Protein AF-A0A9W9YYW1-F1 (afdb_monomer)

Solvent-accessible surface area (backbone atoms only — not comparable to full-atom values): 10427 Å² total; per-residue (Å²): 56,56,70,69,60,51,50,51,50,61,74,44,34,71,59,45,34,73,71,46,60,47,84,77,38,50,82,59,36,60,91,62,39,55,72,66,54,50,48,61,32,64,70,37,93,42,64,48,54,17,24,47,49,46,65,64,46,48,68,75,64,33,63,64,36,57,60,47,49,39,53,30,25,53,74,76,40,43,76,59,24,52,56,54,50,54,50,54,48,53,52,47,54,50,50,52,50,50,52,58,54,54,71,72,68,68,80,73,74,48,75,65,55,50,50,51,53,50,49,56,51,49,52,49,48,42,61,70,54,48,49,56,54,50,45,70,65,43,52,61,55,53,49,50,53,38,42,73,72,27,74,46,68,71,47,96,46,87,91,47,78,84,35,70,70,76,71,51,54,73,68,59,50,51,53,54,52,53,56,53,60,76,74,109

Foldseek 3Di:
DDVLLVVLCVVCVVVQLVPPQLLQLLVQQCVQAPPVLSVVLVPDPDRSRSSVSVSVCQVVRDDCSSVSSLVSCCVPPVVVSVSSVVSSVVVVVVVVVVVVVVVVPPPVPDPVNVVVVVVVVVVVCCVPPVVVVVCVVCVVVLLVVLLVPWPLSVPPDPVSPPTPSPVDDSVNSVVVVVVVVVVD

Secondary structure (DSSP, 8-state):
--HHHHHHHHHHHHHHHHH--HHHHGGG-TTTS-HHHHHHHHT-SSHHHHHHHHHHHHHHH-TTHHHHHHHHHHHH-HHHHHHHHHHHHHHHHHHHHHHHHHHHS-----HHHHHHHHHHHHHHHIIIIIHHHHHHHHHHHHHHHHHHH-TTTTS--GGG---HHHHS-HHHHHHHHHHHHHT-

Organism: NCBI:txid174260

InterPro domains:
  IPR001315 CARD domain [PF00619] (7-85)
  IPR001315 CARD domain [PS50209] (1-88)
  IPR011029 Death-like domain superfamily [G3DSA:1.10.533.10] (1-100)
  IPR011029 Death-like domain superfamily [SSF47986] (1-90)
  IPR037939 Death domain-containing protein CRADD [PTHR15034] (1-88)

pLDDT: mean 81.44, std 11.6, r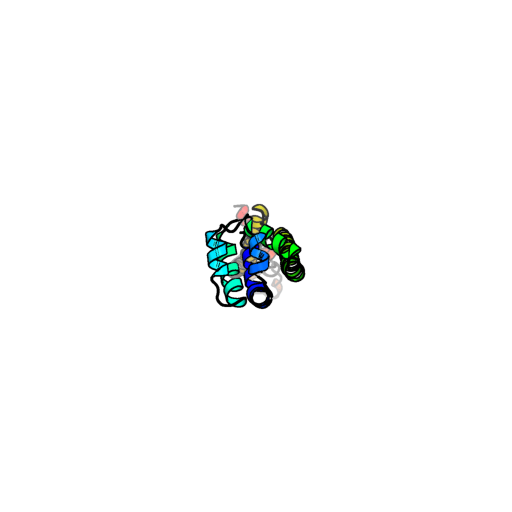ange [49.62, 95.38]

Nearest PDB structures (foldseek):
  5wve-assembly1_O  TM=9.359E-01  e=5.871E-03  Homo sapiens
  6mks-assembly1_A  TM=8.734E-01  e=1.891E-02  Homo sapiens
  6k9f-assembly1_B  TM=8.407E-01  e=1.793E-02  Homo sapiens
  6ki0-assembly2_B  TM=8.346E-01  e=7.145E-02  Escherichia coli K-12
  6gwm-assembly1_A  TM=7.870E-01  e=1.352E-01  Rattus norvegicus

Sequence (184 aa):
MNDKHRAILRRHGPKLRRDLEPKKLLPYLSQVLDSVDEEYVKAGVTRIYMADRLLEMLPRKGPATFDEFVKALQRIQPFLADLLLQESAVISEAVDRLMALSFTSQSILTVDEVKQVQRKRVDSIIGHIFQPTYAALCDPLIHEENVHRCNGCAIDHPSQRQHSCIMMDTEDSWNYYHDEAERK

Mean predicted aligned error: 16.73 Å

Radius of gyration: 42.28 Å; Cα contacts (8 Å, |Δi|>4): 110; chains: 1; bounding box: 90×25×95 Å

Structure (mmCIF, N/CA/C/O backbone):
data_AF-A0A9W9YYW1-F1
#
_entry.id   AF-A0A9W9YYW1-F1
#
loop_
_atom_site.group_PDB
_atom_site.id
_atom_site.type_symbol
_atom_site.label_atom_id
_atom_site.label_alt_id
_atom_site.label_comp_id
_atom_site.label_asym_id
_atom_site.label_entity_id
_atom_site.label_seq_id
_atom_site.pdbx_PDB_ins_code
_atom_site.Cartn_x
_atom_site.Cartn_y
_atom_site.Cartn_z
_atom_site.occupancy
_atom_site.B_iso_or_equiv
_atom_site.auth_seq_id
_atom_site.auth_comp_id
_atom_site.auth_asym_id
_atom_site.auth_atom_id
_atom_site.pdbx_PDB_model_num
ATOM 1 N N . MET A 1 1 ? -13.177 1.612 4.208 1.00 87.06 1 MET A N 1
ATOM 2 C CA . MET A 1 1 ? -11.824 1.620 4.782 1.00 87.06 1 MET A CA 1
ATOM 3 C C . MET A 1 1 ? -10.886 1.410 3.608 1.00 87.06 1 MET A C 1
ATOM 5 O O . MET A 1 1 ? -11.303 0.692 2.708 1.00 87.06 1 MET A O 1
ATOM 9 N N . ASN A 1 2 ? -9.707 2.030 3.539 1.00 87.81 2 ASN A N 1
ATOM 10 C CA . ASN A 1 2 ? -8.786 1.781 2.417 1.00 87.81 2 ASN A CA 1
ATOM 11 C C . ASN A 1 2 ? -7.989 0.474 2.632 1.00 87.81 2 ASN A C 1
ATOM 13 O O . ASN A 1 2 ? -7.975 -0.086 3.733 1.00 87.81 2 ASN A O 1
ATOM 17 N N . ASP A 1 3 ? -7.335 -0.030 1.586 1.00 88.19 3 ASP A N 1
ATOM 18 C CA . ASP A 1 3 ? -6.638 -1.323 1.652 1.00 88.19 3 ASP A CA 1
ATOM 19 C C . ASP A 1 3 ? -5.396 -1.284 2.544 1.00 88.19 3 ASP A C 1
ATOM 21 O O . ASP A 1 3 ? -5.107 -2.264 3.232 1.00 88.19 3 ASP A O 1
ATOM 25 N N . LYS A 1 4 ? -4.742 -0.119 2.644 1.00 87.00 4 LYS A N 1
ATOM 26 C CA . LYS A 1 4 ? -3.678 0.141 3.622 1.00 87.00 4 LYS A CA 1
ATOM 27 C C . LYS A 1 4 ? -4.169 -0.126 5.048 1.00 87.00 4 LYS A C 1
ATOM 29 O O . LYS A 1 4 ? -3.560 -0.903 5.777 1.00 87.00 4 LYS A O 1
ATOM 34 N N . HIS A 1 5 ? -5.304 0.448 5.436 1.00 90.44 5 HIS A N 1
ATOM 35 C CA . HIS A 1 5 ? -5.881 0.272 6.766 1.00 90.44 5 HIS A CA 1
ATOM 36 C C . HIS A 1 5 ? -6.289 -1.192 7.020 1.00 90.44 5 HIS A C 1
ATOM 38 O O . HIS A 1 5 ? -6.071 -1.715 8.115 1.00 90.44 5 HIS A O 1
ATOM 44 N N . ARG A 1 6 ? -6.822 -1.895 6.008 1.00 91.19 6 ARG A N 1
ATOM 45 C CA . ARG A 1 6 ? -7.133 -3.335 6.115 1.00 91.19 6 ARG A CA 1
ATOM 46 C C . ARG A 1 6 ? -5.878 -4.182 6.330 1.00 91.19 6 ARG A C 1
ATOM 48 O O . ARG A 1 6 ? -5.907 -5.113 7.136 1.00 91.19 6 ARG A O 1
ATOM 55 N N . ALA A 1 7 ? -4.791 -3.872 5.624 1.00 90.56 7 ALA A N 1
ATOM 56 C CA . ALA A 1 7 ? -3.515 -4.567 5.764 1.00 90.56 7 ALA A CA 1
ATOM 57 C C . ALA A 1 7 ? -2.930 -4.389 7.173 1.00 90.56 7 ALA A C 1
ATOM 59 O O . ALA A 1 7 ? -2.509 -5.373 7.782 1.00 90.56 7 ALA A O 1
ATOM 60 N N . ILE A 1 8 ? -2.997 -3.172 7.723 1.00 91.19 8 ILE A N 1
ATOM 61 C CA 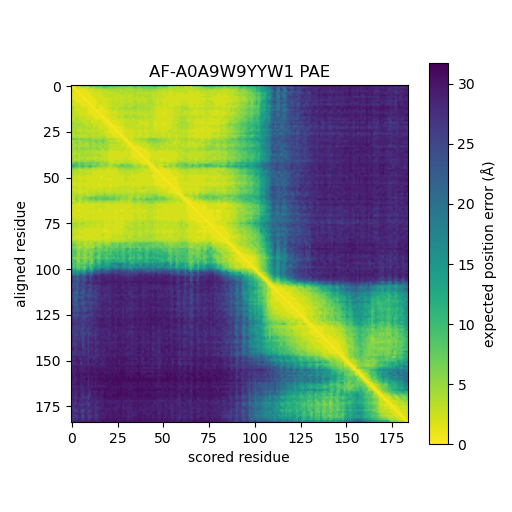. ILE A 1 8 ? -2.553 -2.864 9.091 1.00 91.19 8 ILE A CA 1
ATOM 62 C C . ILE A 1 8 ? -3.349 -3.687 10.115 1.00 91.19 8 ILE A C 1
ATOM 64 O O . ILE A 1 8 ? -2.754 -4.372 10.950 1.00 91.19 8 ILE A O 1
ATOM 68 N N . LEU A 1 9 ? -4.688 -3.701 10.027 1.00 91.50 9 LEU A N 1
ATOM 69 C CA . LEU A 1 9 ? -5.512 -4.503 10.943 1.00 91.50 9 LEU A CA 1
ATOM 70 C C . LEU A 1 9 ? -5.234 -6.005 10.827 1.00 91.50 9 LEU A C 1
ATOM 72 O O . LEU A 1 9 ? -5.205 -6.692 11.844 1.00 91.50 9 LEU A O 1
ATOM 76 N N . ARG A 1 10 ? -5.009 -6.530 9.614 1.00 91.88 10 ARG A N 1
ATOM 77 C CA . ARG A 1 10 ? -4.641 -7.943 9.424 1.00 91.88 10 ARG A CA 1
ATOM 78 C C . ARG A 1 10 ? -3.286 -8.263 10.049 1.00 91.88 10 ARG A C 1
ATOM 80 O O . ARG A 1 10 ? -3.181 -9.256 10.764 1.00 91.88 10 ARG A O 1
ATOM 87 N N . ARG A 1 11 ? -2.275 -7.417 9.826 1.00 91.25 11 ARG A N 1
ATOM 88 C CA . ARG A 1 11 ? -0.916 -7.589 10.365 1.00 91.25 11 ARG A CA 1
ATOM 89 C C . ARG A 1 11 ? -0.907 -7.577 11.895 1.00 91.25 11 ARG A C 1
ATOM 91 O O . ARG A 1 11 ? -0.284 -8.442 12.505 1.00 91.25 11 ARG A O 1
ATOM 98 N N . HIS A 1 12 ? -1.633 -6.650 12.518 1.00 91.94 12 HIS A N 1
ATOM 99 C CA . HIS A 1 12 ? -1.703 -6.542 13.981 1.00 91.94 12 HIS A CA 1
ATOM 100 C C . HIS A 1 12 ? -2.854 -7.331 14.615 1.00 91.94 12 HIS A C 1
ATOM 102 O O . HIS A 1 12 ? -2.997 -7.318 15.839 1.00 91.94 12 HIS A O 1
ATOM 108 N N . GLY A 1 13 ? -3.633 -8.066 13.817 1.00 90.06 13 GLY A N 1
ATOM 109 C CA . GLY A 1 13 ? -4.791 -8.845 14.250 1.00 90.06 13 GLY A CA 1
ATOM 110 C C . GLY A 1 13 ? -4.529 -9.709 15.486 1.00 90.06 13 GLY A C 1
ATOM 111 O O . GLY A 1 13 ? -5.275 -9.581 16.452 1.00 90.06 13 GLY A O 1
ATOM 112 N N . PRO A 1 14 ? -3.452 -10.518 15.544 1.00 92.06 14 PRO A N 1
ATOM 113 C CA . PRO A 1 14 ? -3.155 -11.338 16.721 1.00 92.06 14 PRO A CA 1
ATOM 114 C C . PRO A 1 14 ? -2.969 -10.529 18.015 1.00 92.06 14 PRO A C 1
ATOM 116 O O . PRO A 1 14 ? -3.488 -10.909 19.065 1.00 92.06 14 PRO A O 1
ATOM 119 N N . LYS A 1 15 ? -2.269 -9.389 17.945 1.00 92.44 15 LYS A N 1
ATOM 120 C CA . LYS A 1 15 ? -2.013 -8.525 19.109 1.00 92.44 15 LYS A CA 1
ATOM 121 C C . LYS A 1 15 ? -3.275 -7.774 19.531 1.00 92.44 15 LYS A C 1
ATOM 123 O O . LYS A 1 15 ? -3.599 -7.746 20.714 1.00 92.44 15 LYS A O 1
ATOM 128 N N . LEU A 1 16 ? -4.037 -7.261 18.564 1.00 93.06 16 LEU A N 1
ATOM 129 C CA . LEU A 1 16 ? -5.337 -6.638 18.814 1.00 93.06 16 LEU A CA 1
ATOM 130 C C . LEU A 1 16 ? -6.301 -7.633 19.471 1.00 93.06 16 LEU A C 1
ATOM 132 O O . LEU A 1 16 ? -6.878 -7.339 20.509 1.00 93.06 16 LEU A O 1
ATOM 136 N N . ARG A 1 17 ? -6.418 -8.857 18.951 1.00 92.06 17 ARG A N 1
ATOM 137 C CA . ARG A 1 17 ? -7.271 -9.900 19.543 1.00 92.06 17 ARG A CA 1
ATOM 138 C C . ARG A 1 17 ? -6.924 -10.190 20.996 1.00 92.06 17 ARG A C 1
ATOM 140 O O . ARG A 1 17 ? -7.829 -10.420 21.797 1.00 92.06 17 ARG A O 1
ATOM 147 N N . ARG A 1 18 ? -5.638 -10.180 21.350 1.00 91.44 18 ARG A N 1
ATOM 148 C CA . ARG A 1 18 ? -5.167 -10.472 22.709 1.00 91.44 18 ARG A CA 1
ATOM 149 C C . ARG A 1 18 ? -5.411 -9.325 23.691 1.00 91.44 18 ARG A C 1
ATOM 151 O O . ARG A 1 18 ? -5.803 -9.601 24.822 1.00 91.44 18 ARG A O 1
ATOM 158 N N . ASP A 1 19 ? -5.238 -8.084 23.248 1.00 92.62 19 ASP A N 1
ATOM 159 C CA . ASP A 1 19 ? -5.107 -6.940 24.159 1.00 92.62 19 ASP A CA 1
ATOM 160 C C . ASP A 1 19 ? -6.293 -5.946 24.075 1.00 92.62 19 ASP A C 1
ATOM 162 O O . ASP A 1 19 ? -6.429 -5.073 24.929 1.00 92.62 19 ASP A O 1
ATOM 166 N N . LEU A 1 20 ? -7.172 -6.060 23.071 1.00 94.00 20 LEU A N 1
ATOM 167 C CA . LEU A 1 20 ? -8.321 -5.162 22.870 1.00 94.00 20 LEU A CA 1
ATOM 168 C C . LEU A 1 20 ? -9.412 -5.373 23.928 1.00 94.00 20 LEU A C 1
ATOM 170 O O . LEU A 1 20 ? -9.748 -6.509 24.255 1.00 94.00 20 LEU A O 1
ATOM 174 N N . GLU A 1 21 ? -10.036 -4.288 24.384 1.00 93.44 21 GLU A N 1
ATOM 175 C CA . GLU A 1 21 ? -11.167 -4.292 25.322 1.00 93.44 21 GLU A CA 1
ATOM 176 C C . GLU A 1 21 ? -12.453 -3.773 24.644 1.00 93.44 21 GLU A C 1
ATOM 178 O O . GLU A 1 21 ? -12.807 -2.599 24.797 1.00 93.44 21 GLU A O 1
ATOM 183 N N . PRO A 1 22 ? -13.197 -4.622 23.900 1.00 92.06 22 PRO A N 1
ATOM 184 C CA . PRO A 1 22 ? -14.296 -4.177 23.040 1.00 92.06 22 PRO A CA 1
ATOM 185 C C . PRO A 1 22 ? -15.388 -3.438 23.809 1.00 92.06 22 PRO A C 1
ATOM 187 O O . PRO A 1 22 ? -15.805 -2.365 23.396 1.00 92.06 22 PRO A O 1
ATOM 190 N N . LYS A 1 23 ? -15.793 -3.945 24.982 1.00 91.00 23 LYS A N 1
ATOM 191 C CA . LYS A 1 23 ? -16.857 -3.334 25.799 1.00 91.00 23 LYS A CA 1
ATOM 192 C C . LYS A 1 23 ? -16.557 -1.888 26.200 1.00 91.00 23 LYS A C 1
ATOM 194 O O . LYS A 1 23 ? -17.486 -1.099 26.318 1.00 91.00 23 LYS A O 1
ATOM 199 N N . LYS A 1 24 ? -15.281 -1.546 26.405 1.00 91.56 24 LYS A N 1
ATOM 200 C CA . LYS A 1 24 ? -14.858 -0.181 26.748 1.00 91.56 24 LYS A CA 1
ATOM 201 C C . LYS A 1 24 ? -14.779 0.722 25.516 1.00 91.56 24 LYS A C 1
ATOM 203 O O . LYS A 1 24 ? -14.936 1.929 25.650 1.00 91.56 24 LYS A O 1
ATOM 208 N N . LEU A 1 25 ? -14.540 0.146 24.336 1.00 92.56 25 LEU A N 1
ATOM 209 C CA . LEU A 1 25 ? -14.450 0.880 23.073 1.00 92.56 25 LEU A CA 1
ATOM 210 C C . LEU A 1 25 ? -15.807 1.172 22.432 1.00 92.56 25 LEU A C 1
ATOM 212 O O . LEU A 1 25 ? -15.960 2.235 21.840 1.00 92.56 25 LEU A O 1
ATOM 216 N N . LEU A 1 26 ? -16.769 0.250 22.534 1.00 90.44 26 LEU A N 1
ATOM 217 C CA . LEU A 1 26 ? -18.062 0.332 21.840 1.00 90.44 26 LEU A CA 1
ATOM 218 C C . LEU A 1 26 ? -18.783 1.690 21.988 1.00 90.44 26 LEU A C 1
ATOM 220 O O . LEU A 1 26 ? -19.190 2.222 20.957 1.00 90.44 26 LEU A O 1
ATOM 224 N N . PRO A 1 27 ? -18.852 2.328 23.179 1.00 90.44 27 PRO A N 1
ATOM 225 C CA . PRO A 1 27 ? -19.509 3.633 23.327 1.00 90.44 27 PRO A CA 1
ATOM 226 C C . PRO A 1 27 ? -18.893 4.752 22.473 1.00 90.44 27 PRO A C 1
ATOM 228 O O . PRO A 1 27 ? -19.558 5.733 22.151 1.00 90.44 27 PRO A O 1
ATOM 231 N N . TYR A 1 28 ? -17.618 4.613 22.102 1.00 91.44 28 TYR A N 1
ATOM 232 C CA . TYR A 1 28 ? -16.875 5.580 21.293 1.00 91.44 28 TYR A CA 1
ATOM 233 C C . TYR A 1 28 ? -16.917 5.266 19.793 1.00 91.44 28 TYR A C 1
ATOM 235 O O . TYR A 1 28 ? -16.365 6.026 19.006 1.00 91.44 28 TYR A O 1
ATOM 243 N N . LEU A 1 29 ? -17.558 4.164 19.392 1.00 89.94 29 LEU A N 1
ATOM 244 C CA . LEU A 1 29 ? -17.679 3.730 17.999 1.00 89.94 29 LEU A CA 1
ATOM 245 C C . LEU A 1 29 ? -19.074 3.973 17.410 1.00 89.94 29 LEU A C 1
ATOM 247 O O . LEU A 1 29 ? -19.333 3.542 16.292 1.00 89.94 29 LEU A O 1
ATOM 251 N N . SER A 1 30 ? -19.951 4.697 18.109 1.00 86.38 30 SER A N 1
ATOM 252 C CA . SER A 1 30 ? -21.340 4.970 17.699 1.00 86.38 30 SER A CA 1
ATOM 253 C C . SER A 1 30 ? -21.489 5.718 16.368 1.00 86.38 30 SER A C 1
ATOM 255 O O . SER A 1 30 ? -22.545 5.674 15.748 1.00 86.38 30 SER A O 1
ATOM 257 N N . GLN A 1 31 ? -20.434 6.389 15.894 1.00 84.81 31 GLN A N 1
ATOM 258 C CA . GLN A 1 31 ? -20.421 7.014 14.564 1.00 84.81 31 GLN A CA 1
ATOM 259 C C . GLN A 1 31 ? -20.253 6.001 13.420 1.00 84.81 31 GLN A C 1
ATOM 261 O O . GLN A 1 31 ? -20.444 6.348 12.257 1.00 84.81 31 GLN A O 1
ATOM 266 N N . VAL A 1 32 ? -19.842 4.769 13.730 1.00 88.06 32 VAL A N 1
ATOM 267 C CA . VAL A 1 32 ? -19.450 3.756 12.739 1.00 88.06 32 VAL A CA 1
ATOM 268 C C . VAL A 1 32 ? -20.175 2.430 12.934 1.00 88.06 32 VAL A C 1
ATOM 270 O O . VAL A 1 32 ? -20.398 1.709 11.962 1.00 88.06 32 VAL A O 1
ATOM 273 N N . LEU A 1 33 ? -20.503 2.097 14.178 1.00 88.81 33 LEU A N 1
ATOM 274 C CA . LEU A 1 33 ? -21.279 0.930 14.559 1.00 88.81 33 LEU A CA 1
ATOM 275 C C . LEU A 1 33 ? -22.662 1.395 14.996 1.00 88.81 33 LEU A C 1
ATOM 277 O O . LEU A 1 33 ? -22.780 2.309 15.812 1.00 88.81 33 LEU A O 1
ATOM 281 N N . ASP A 1 34 ? -23.691 0.764 14.443 1.00 90.00 34 ASP A N 1
ATOM 282 C CA . ASP A 1 34 ? -25.060 0.974 14.893 1.00 90.00 34 ASP A CA 1
ATOM 283 C C . ASP A 1 34 ? -25.350 0.175 16.181 1.00 90.00 34 ASP A C 1
ATOM 285 O O . ASP A 1 34 ? -24.509 -0.555 16.713 1.00 90.00 34 ASP A O 1
ATOM 289 N N . SER A 1 35 ? -26.556 0.335 16.725 1.00 88.06 35 SER A N 1
ATOM 290 C CA . SER A 1 35 ? -26.965 -0.380 17.943 1.00 88.06 35 SER A CA 1
ATOM 291 C C . SER A 1 35 ? -26.979 -1.904 17.765 1.00 88.06 35 SER A C 1
ATOM 293 O O . SER A 1 35 ? -26.652 -2.629 18.705 1.00 88.06 35 SER A O 1
ATOM 295 N N . VAL A 1 36 ? -27.286 -2.394 16.559 1.00 90.62 36 VAL A N 1
ATOM 296 C CA . VAL A 1 36 ? -27.330 -3.828 16.238 1.00 90.62 36 VAL A CA 1
ATOM 297 C C . VAL A 1 36 ? -25.918 -4.410 16.220 1.00 90.62 36 VAL A C 1
ATOM 299 O O . VAL A 1 36 ? -25.674 -5.481 16.775 1.00 90.62 36 VAL A O 1
ATOM 302 N N . ASP A 1 37 ? -24.967 -3.689 15.634 1.00 91.00 37 ASP A N 1
ATOM 303 C CA . ASP A 1 37 ? -23.548 -4.023 15.650 1.00 91.00 37 ASP A CA 1
ATOM 304 C C . ASP A 1 37 ? -23.004 -4.102 17.074 1.00 91.00 37 ASP A C 1
ATOM 306 O O . ASP A 1 37 ? -22.271 -5.031 17.426 1.00 91.00 37 ASP A O 1
ATOM 310 N N . GLU A 1 38 ? -23.355 -3.115 17.898 1.00 90.81 38 GLU A N 1
ATOM 311 C CA . GLU A 1 38 ? -22.919 -3.045 19.283 1.00 90.81 38 GLU A CA 1
ATOM 312 C C . GLU A 1 38 ? -23.448 -4.239 20.091 1.00 90.81 38 GLU A C 1
ATOM 314 O O . GLU A 1 38 ? -22.679 -4.890 20.807 1.00 90.81 38 GLU A O 1
ATOM 319 N N . GLU A 1 39 ? -24.732 -4.572 19.947 1.00 91.06 39 GLU A N 1
ATOM 320 C CA . GLU A 1 39 ? -25.335 -5.757 20.561 1.00 91.06 39 GLU A CA 1
ATOM 321 C C . GLU A 1 39 ? -24.706 -7.055 20.049 1.00 91.06 39 GLU A C 1
ATOM 323 O O . GLU A 1 39 ? -24.380 -7.942 20.844 1.00 91.06 39 GLU A O 1
ATOM 328 N N . TYR A 1 40 ? -24.446 -7.154 18.744 1.00 90.50 40 TYR A N 1
ATOM 329 C CA . TYR A 1 40 ? -23.802 -8.320 18.147 1.00 90.50 40 TYR A CA 1
ATOM 330 C C . TYR A 1 40 ? -22.387 -8.541 18.695 1.00 90.50 40 TYR A C 1
ATOM 332 O O . TYR A 1 40 ? -21.996 -9.682 18.972 1.00 90.50 40 TYR A O 1
ATOM 340 N N . VAL A 1 41 ? -21.614 -7.473 18.905 1.00 90.06 41 VAL A N 1
ATOM 341 C CA . VAL A 1 41 ? -20.306 -7.574 19.563 1.00 90.06 41 VAL A CA 1
ATOM 342 C C . VAL A 1 41 ? -20.482 -7.957 21.034 1.00 90.06 41 VAL A C 1
ATOM 344 O O . VAL A 1 41 ? -19.799 -8.868 21.497 1.00 90.06 41 VAL A O 1
ATOM 347 N N . LYS A 1 42 ? -21.416 -7.338 21.771 1.00 89.56 42 LYS A N 1
ATOM 348 C CA . LYS A 1 42 ? -21.668 -7.631 23.199 1.00 89.56 42 LYS A CA 1
ATOM 349 C C . LYS A 1 42 ? -22.154 -9.055 23.465 1.00 89.56 42 LYS A C 1
ATOM 351 O O . LYS A 1 42 ? -21.868 -9.581 24.538 1.00 89.56 42 LYS A O 1
ATOM 356 N N . ALA A 1 43 ? -22.834 -9.680 22.506 1.00 90.88 43 ALA A N 1
ATOM 357 C CA . ALA A 1 43 ? -23.289 -11.067 22.586 1.00 90.88 43 ALA A CA 1
ATOM 358 C C . ALA A 1 43 ? -22.137 -12.095 22.594 1.00 90.88 43 ALA A C 1
ATOM 360 O O . ALA A 1 43 ? -22.372 -13.295 22.738 1.00 90.88 43 ALA A O 1
ATOM 361 N N . GLY A 1 44 ? -20.884 -11.660 22.421 1.00 85.25 44 GLY A N 1
ATOM 362 C CA . GLY A 1 44 ? -19.728 -12.540 22.500 1.00 85.25 44 GLY A CA 1
ATOM 363 C C . GLY A 1 44 ? -19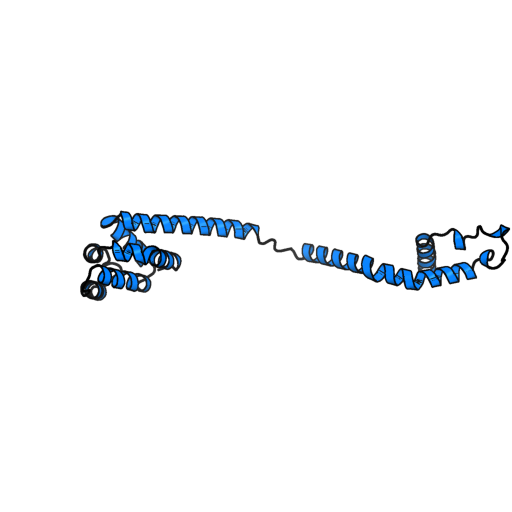.457 -13.067 23.914 1.00 85.25 44 GLY A C 1
ATOM 364 O O . GLY A 1 44 ? -19.401 -12.312 24.881 1.00 85.25 44 GLY A O 1
ATOM 365 N N . VAL A 1 45 ? -19.209 -14.377 24.013 1.00 84.50 45 VAL A N 1
ATOM 366 C CA . VAL A 1 45 ? -19.000 -15.086 25.292 1.00 84.50 45 VAL A CA 1
ATOM 367 C C . VAL A 1 45 ? -17.705 -14.656 25.991 1.00 84.50 45 VAL A C 1
ATOM 369 O O . VAL A 1 45 ? -17.648 -14.568 27.215 1.00 84.50 45 VAL A O 1
ATOM 372 N N . THR A 1 46 ? -16.651 -14.368 25.222 1.00 91.25 46 THR A N 1
ATOM 373 C CA . THR A 1 46 ? -15.326 -14.012 25.748 1.00 91.25 46 THR A CA 1
ATOM 37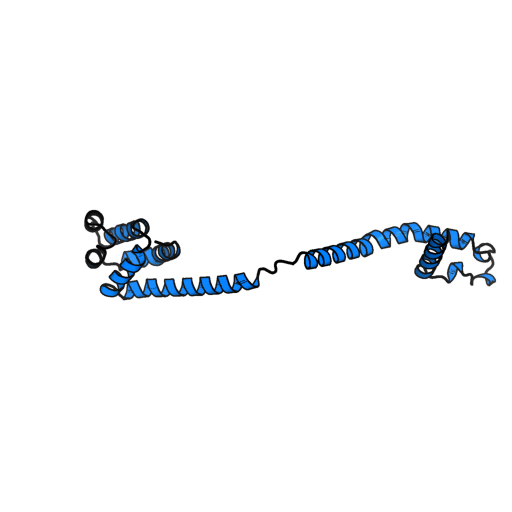4 C C . THR A 1 46 ? -14.825 -12.703 25.153 1.00 91.25 46 THR A C 1
ATOM 376 O O . THR A 1 46 ? -15.185 -12.339 24.035 1.00 91.25 46 THR A O 1
ATOM 379 N N . ARG A 1 47 ? -13.937 -12.002 25.872 1.00 93.50 47 ARG A N 1
ATOM 380 C CA . ARG A 1 47 ? -13.283 -10.774 25.380 1.00 93.50 47 ARG A CA 1
ATOM 381 C C . ARG A 1 47 ? -12.589 -10.985 24.031 1.00 93.50 47 ARG A C 1
ATOM 383 O O . ARG A 1 47 ? -12.715 -10.135 23.157 1.00 93.50 47 ARG A O 1
ATOM 390 N N . ILE A 1 48 ? -11.922 -12.127 23.847 1.00 92.31 48 ILE A N 1
ATOM 391 C CA . ILE A 1 48 ? -11.263 -12.489 22.582 1.00 92.31 48 ILE A CA 1
ATOM 392 C C . ILE A 1 48 ? -12.293 -12.581 21.457 1.00 92.31 48 ILE A C 1
ATOM 394 O O . ILE A 1 48 ? -12.124 -11.944 20.426 1.00 92.31 48 ILE A O 1
ATOM 398 N N . TYR A 1 49 ? -13.386 -13.313 21.673 1.00 92.31 49 TYR A N 1
ATOM 399 C CA . TYR A 1 49 ? -14.412 -13.498 20.651 1.00 92.31 49 TYR A CA 1
ATOM 400 C C . TYR A 1 49 ? -15.142 -12.187 20.311 1.00 92.31 49 TYR A C 1
ATOM 402 O O . TYR A 1 49 ? -15.445 -11.918 19.151 1.00 92.31 49 TYR A O 1
ATOM 410 N N . MET A 1 50 ? -15.363 -11.324 21.309 1.00 92.25 50 MET A N 1
ATOM 411 C CA . MET A 1 50 ? -15.857 -9.962 21.083 1.00 92.25 50 MET A CA 1
ATOM 412 C C . MET A 1 50 ? -14.873 -9.140 20.237 1.00 92.25 50 MET A C 1
ATOM 414 O O . MET A 1 50 ? -15.290 -8.425 19.328 1.00 92.25 50 MET A O 1
ATOM 418 N N . ALA A 1 51 ? -13.569 -9.252 20.510 1.00 93.56 51 ALA A N 1
ATOM 419 C CA . ALA A 1 51 ? -12.538 -8.566 19.739 1.00 93.56 51 ALA A CA 1
ATOM 420 C C . ALA A 1 51 ? -12.481 -9.088 18.298 1.00 93.56 51 ALA A C 1
ATOM 422 O O . ALA A 1 51 ? -12.382 -8.287 17.375 1.00 93.56 51 ALA A O 1
ATOM 423 N N . ASP A 1 52 ? -12.613 -10.398 18.095 1.00 92.00 52 ASP A N 1
ATOM 424 C CA . ASP A 1 52 ? -12.688 -11.009 16.767 1.00 92.00 52 ASP A CA 1
ATOM 425 C C . ASP A 1 52 ? -13.862 -10.474 15.953 1.00 92.00 52 ASP A C 1
ATOM 427 O O . ASP A 1 52 ? -13.656 -9.998 14.837 1.00 92.00 52 ASP A O 1
ATOM 431 N N . ARG A 1 53 ? -15.072 -10.479 16.528 1.00 92.50 53 ARG A N 1
ATOM 432 C CA . ARG A 1 53 ? -16.268 -9.938 15.867 1.00 92.50 53 ARG A CA 1
ATOM 433 C C . ARG A 1 53 ? -16.083 -8.478 15.478 1.00 92.50 53 ARG A C 1
ATOM 435 O O . ARG A 1 53 ? -16.339 -8.109 14.334 1.00 92.50 53 ARG A O 1
ATOM 442 N N . LEU A 1 54 ? -15.590 -7.663 16.410 1.00 92.75 54 LEU A N 1
ATOM 443 C CA . LEU A 1 54 ? -15.338 -6.250 16.160 1.00 92.75 54 LEU A CA 1
ATOM 444 C C . LEU A 1 54 ? -14.333 -6.063 15.010 1.00 92.75 54 LEU A C 1
ATOM 446 O O . LEU A 1 54 ? -14.617 -5.345 14.053 1.00 92.75 54 LEU A O 1
ATOM 450 N N . LEU A 1 55 ? -13.190 -6.752 15.055 1.00 92.50 55 LEU A N 1
ATOM 451 C CA . LEU A 1 55 ? -12.147 -6.659 14.027 1.00 92.50 55 LEU A CA 1
ATOM 452 C C . LEU A 1 55 ? -12.600 -7.188 12.657 1.00 92.50 55 LEU A C 1
ATOM 454 O O . LEU A 1 55 ? -12.120 -6.699 11.634 1.00 92.50 55 LEU A O 1
ATOM 458 N N . GLU A 1 56 ? -13.517 -8.156 12.612 1.00 91.44 56 GLU A N 1
ATOM 459 C CA . GLU A 1 56 ? -14.097 -8.663 11.364 1.00 91.44 56 GLU A CA 1
ATOM 460 C C . GLU A 1 56 ? -15.090 -7.671 10.734 1.00 91.44 56 GLU A C 1
ATOM 462 O O . GLU A 1 56 ? -15.178 -7.558 9.507 1.00 91.44 56 GLU A O 1
ATOM 467 N N . MET A 1 57 ? -15.822 -6.927 11.565 1.00 90.56 57 MET A N 1
ATOM 468 C CA . MET A 1 57 ? -16.848 -5.985 11.120 1.00 90.56 57 MET A CA 1
ATOM 469 C C . MET A 1 57 ? -16.281 -4.649 10.646 1.00 90.56 57 MET A C 1
ATOM 471 O O . MET A 1 57 ? -16.761 -4.112 9.646 1.00 90.56 57 MET A O 1
ATOM 475 N N . LEU A 1 58 ? -15.2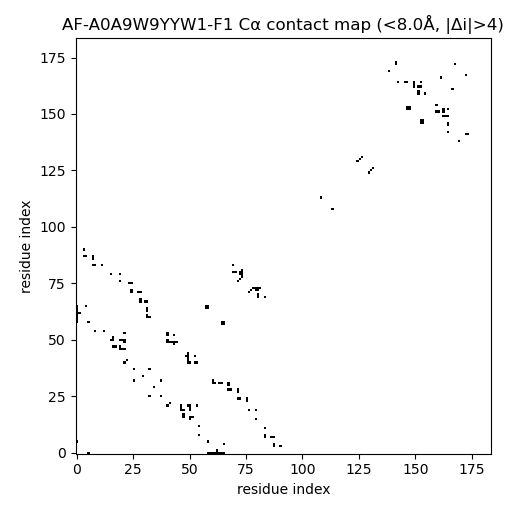55 -4.118 11.323 1.00 91.31 58 LEU A N 1
ATOM 476 C CA . LEU A 1 58 ? -14.683 -2.797 11.025 1.00 91.31 58 LEU A CA 1
ATOM 477 C C . LEU A 1 58 ? -14.368 -2.588 9.523 1.00 91.31 58 LEU A C 1
ATOM 479 O O . LEU A 1 58 ? -14.763 -1.558 8.970 1.00 91.31 58 LEU A O 1
ATOM 483 N N . PRO A 1 59 ? -13.757 -3.544 8.789 1.00 89.94 59 PRO A N 1
ATOM 484 C CA . PRO A 1 59 ? -13.477 -3.370 7.363 1.00 89.94 59 PRO A CA 1
ATOM 485 C C . PRO A 1 59 ? -14.705 -3.198 6.459 1.00 89.94 59 PRO A C 1
ATOM 487 O O . PRO A 1 59 ? -14.545 -2.707 5.336 1.00 89.94 59 PRO A O 1
ATOM 490 N N . ARG A 1 60 ? -15.901 -3.601 6.912 1.00 90.06 60 ARG A N 1
ATOM 491 C CA . ARG A 1 60 ? -17.150 -3.584 6.132 1.00 90.06 60 ARG A CA 1
ATOM 492 C C . ARG A 1 60 ? -17.957 -2.288 6.293 1.00 90.06 60 ARG A C 1
ATOM 494 O O . ARG A 1 60 ? -18.838 -2.046 5.479 1.00 90.06 60 ARG A O 1
ATOM 501 N N . LYS A 1 61 ? -17.667 -1.455 7.303 1.00 86.75 61 LYS A N 1
ATOM 502 C CA . LYS A 1 61 ? -18.545 -0.336 7.706 1.00 86.75 61 LYS A CA 1
ATOM 503 C C . LYS A 1 61 ? -18.348 0.967 6.935 1.00 86.75 61 LYS A C 1
ATOM 505 O O . LYS A 1 61 ? -19.315 1.683 6.711 1.00 86.75 61 LYS A O 1
ATOM 510 N N . GLY A 1 62 ? -17.138 1.277 6.473 1.00 84.38 62 GLY A N 1
ATOM 511 C CA . GLY A 1 62 ? -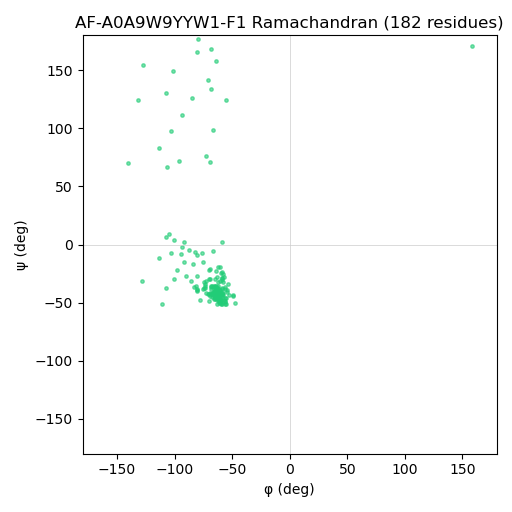16.940 2.484 5.666 1.00 84.38 62 GLY A CA 1
ATOM 512 C C . GLY A 1 62 ? -15.510 3.018 5.635 1.00 84.38 62 GLY A C 1
ATOM 513 O O . GLY A 1 62 ? -14.625 2.487 6.308 1.00 84.38 62 GLY A O 1
ATOM 514 N N . PRO A 1 63 ? -15.213 4.013 4.774 1.00 85.50 63 PRO A N 1
ATOM 515 C CA . PRO A 1 63 ? -13.895 4.656 4.646 1.00 85.50 63 PRO A CA 1
ATOM 516 C C . PRO A 1 63 ? -13.363 5.220 5.966 1.00 85.50 63 PRO A C 1
ATOM 518 O O . PRO A 1 63 ? -12.232 4.887 6.312 1.00 85.50 63 PRO A O 1
ATOM 521 N N . ALA A 1 64 ? -14.199 5.937 6.721 1.00 87.75 64 ALA A N 1
ATOM 522 C CA . ALA A 1 64 ? -13.834 6.609 7.973 1.00 87.75 64 ALA A CA 1
ATOM 523 C C . ALA A 1 64 ? -13.687 5.675 9.193 1.00 87.75 64 ALA A C 1
ATOM 525 O O . ALA A 1 64 ? -13.234 6.100 10.253 1.00 87.75 64 ALA A O 1
ATOM 526 N N . THR A 1 65 ? -14.046 4.393 9.062 1.00 92.75 65 THR A N 1
ATOM 527 C CA . THR A 1 65 ? -14.076 3.440 10.182 1.00 92.75 65 THR A CA 1
ATOM 528 C C . THR A 1 65 ? -12.729 3.273 10.876 1.00 92.75 65 THR A C 1
ATOM 530 O O . THR A 1 65 ? -12.682 3.125 12.092 1.00 92.75 65 THR A O 1
ATOM 533 N N . PHE A 1 66 ? -11.632 3.286 10.117 1.00 92.19 66 PHE A N 1
ATOM 534 C CA . PHE A 1 66 ? -10.302 3.127 10.703 1.00 92.19 66 PHE A CA 1
ATOM 535 C C . PHE A 1 66 ? -9.938 4.302 11.601 1.00 92.19 66 PHE A C 1
ATOM 537 O O . PHE A 1 66 ? -9.485 4.088 12.718 1.00 92.19 66 PHE A O 1
ATOM 544 N N . ASP A 1 67 ? -10.167 5.523 11.124 1.00 92.00 67 ASP A N 1
ATOM 545 C CA . ASP A 1 67 ? -9.767 6.732 11.837 1.00 92.00 67 ASP A CA 1
ATOM 546 C C . ASP A 1 67 ? -10.572 6.872 13.126 1.00 92.00 67 ASP A C 1
ATOM 548 O O . ASP A 1 67 ? -10.013 7.165 14.179 1.00 92.00 67 ASP A O 1
ATOM 552 N N . GLU A 1 68 ? -11.872 6.577 13.078 1.00 93.44 68 GLU A N 1
ATOM 553 C CA . GLU A 1 68 ? -12.713 6.602 14.274 1.00 93.44 68 GLU A CA 1
ATOM 554 C C . GLU A 1 68 ? -12.358 5.477 15.255 1.00 93.44 68 GLU A C 1
ATOM 556 O O . GLU A 1 68 ? -12.322 5.692 16.467 1.00 93.44 68 GLU A O 1
ATOM 561 N N . PHE A 1 69 ? -11.990 4.297 14.746 1.00 94.12 69 PHE A N 1
ATOM 562 C CA . PHE A 1 69 ? -11.466 3.215 15.576 1.00 94.12 69 PHE A CA 1
ATOM 563 C C . PHE A 1 69 ? -10.151 3.595 16.262 1.00 94.12 69 PHE A C 1
ATOM 565 O O . PHE A 1 69 ? -10.001 3.378 17.464 1.00 94.12 69 PHE A O 1
ATOM 572 N N . VAL A 1 70 ? -9.217 4.213 15.538 1.00 94.06 70 VAL A N 1
ATOM 573 C CA . VAL A 1 70 ? -7.953 4.695 16.106 1.00 94.06 70 VAL A CA 1
ATOM 574 C C . VAL A 1 70 ? -8.206 5.800 17.133 1.00 94.06 70 VAL A C 1
ATOM 576 O O . VAL A 1 70 ? -7.622 5.741 18.210 1.00 94.06 70 VAL A O 1
ATOM 579 N N . LYS A 1 71 ? -9.119 6.748 16.887 1.00 94.00 71 LYS A N 1
ATOM 580 C CA . LYS A 1 71 ? -9.504 7.766 17.885 1.00 94.00 71 LYS A CA 1
ATOM 581 C C . LYS A 1 71 ? -10.099 7.149 19.150 1.00 94.00 71 LYS A C 1
ATOM 583 O O . LYS A 1 71 ? -9.777 7.582 20.257 1.00 94.00 71 LYS A O 1
ATOM 588 N N . ALA A 1 72 ? -10.954 6.136 19.013 1.00 94.31 72 ALA A N 1
ATOM 589 C CA . ALA A 1 72 ? -11.490 5.404 20.157 1.00 94.31 72 ALA A CA 1
ATOM 590 C C . ALA A 1 72 ? -10.366 4.702 20.941 1.00 94.31 72 ALA A C 1
ATOM 592 O O . ALA A 1 72 ? -10.316 4.788 22.170 1.00 94.31 72 ALA A O 1
ATOM 593 N N . LEU A 1 73 ? -9.412 4.078 20.240 1.00 95.38 73 LEU A N 1
ATOM 594 C CA . LEU A 1 73 ? -8.225 3.486 20.857 1.00 95.38 73 LEU A CA 1
ATOM 595 C C . LEU A 1 73 ? -7.346 4.533 21.546 1.00 95.38 73 LEU A C 1
ATOM 597 O O . LEU A 1 73 ? -6.913 4.286 22.661 1.00 95.38 73 LEU A O 1
ATOM 601 N N . GLN A 1 74 ? -7.128 5.713 20.967 1.00 94.88 74 GLN A N 1
ATOM 602 C CA . GLN A 1 74 ? -6.342 6.778 21.603 1.00 94.88 74 GLN A CA 1
ATOM 603 C C . GLN A 1 74 ? -6.924 7.204 22.955 1.00 94.88 74 GLN A C 1
ATOM 605 O O . GLN A 1 74 ? -6.179 7.593 23.848 1.00 94.88 74 GLN A O 1
ATOM 610 N N . ARG A 1 75 ? -8.247 7.110 23.128 1.00 92.56 75 ARG A N 1
ATOM 611 C CA . ARG A 1 75 ? -8.913 7.443 24.394 1.00 92.56 75 ARG A CA 1
ATOM 612 C C . ARG A 1 75 ? -8.829 6.327 25.430 1.00 92.56 75 ARG A C 1
ATOM 614 O O . ARG A 1 75 ? -8.680 6.614 26.612 1.00 92.56 75 ARG A O 1
ATOM 621 N N . ILE A 1 76 ? -8.968 5.071 25.005 1.00 93.81 76 ILE A N 1
ATOM 622 C CA . ILE A 1 76 ? -9.173 3.936 25.922 1.00 93.81 76 ILE A CA 1
ATOM 623 C C . ILE A 1 76 ? -7.939 3.043 26.044 1.00 93.81 76 ILE A C 1
ATOM 625 O O . ILE A 1 76 ? -7.649 2.533 27.124 1.00 93.81 76 ILE A O 1
ATOM 629 N N . GLN A 1 77 ? -7.214 2.836 24.947 1.00 94.50 77 GLN A N 1
ATOM 630 C CA . GLN A 1 77 ? -6.043 1.961 24.852 1.00 94.50 77 GLN A CA 1
ATOM 631 C C . GLN A 1 77 ? -4.948 2.596 23.965 1.00 94.50 77 GLN A C 1
ATOM 633 O O . GLN A 1 77 ? -4.691 2.093 22.865 1.00 94.50 77 GLN A O 1
ATOM 638 N N . PRO A 1 78 ? -4.281 3.679 24.426 1.00 93.50 78 PRO A N 1
ATOM 639 C CA . PRO A 1 78 ? -3.323 4.441 23.614 1.00 93.50 78 PRO A CA 1
ATOM 640 C C . PRO A 1 78 ? -2.216 3.573 23.012 1.00 93.50 78 PRO A C 1
ATOM 642 O O . PRO A 1 78 ? -1.909 3.691 21.835 1.00 93.50 78 PRO A O 1
ATOM 645 N N . PHE A 1 79 ? -1.715 2.594 23.770 1.00 92.94 79 PHE A N 1
ATOM 646 C CA . PHE A 1 79 ? -0.678 1.666 23.314 1.00 92.94 79 PHE A CA 1
ATOM 647 C C . PHE A 1 79 ? -1.066 0.854 22.061 1.00 92.94 79 PHE A C 1
ATOM 649 O O . PHE A 1 79 ? -0.193 0.451 21.291 1.00 92.94 79 PHE A O 1
ATOM 656 N N . LEU A 1 80 ? -2.361 0.582 21.850 1.00 93.38 80 LEU A N 1
ATOM 657 C CA . LEU A 1 80 ? -2.851 -0.053 20.623 1.00 93.38 80 LEU A CA 1
ATOM 658 C C . LEU A 1 80 ? -3.005 0.963 19.496 1.00 93.38 80 LEU A C 1
ATOM 660 O O . LEU A 1 80 ? -2.743 0.614 18.350 1.00 93.38 80 LEU A O 1
ATOM 664 N N . ALA A 1 81 ? -3.407 2.198 19.795 1.00 93.44 81 ALA A N 1
ATOM 665 C CA . ALA A 1 81 ? -3.453 3.255 18.790 1.00 93.44 81 ALA A CA 1
ATOM 666 C C . ALA A 1 81 ? -2.053 3.566 18.248 1.00 93.44 81 ALA A C 1
ATOM 668 O O . ALA A 1 81 ? -1.866 3.579 17.034 1.00 93.44 81 ALA A O 1
ATOM 669 N N . ASP A 1 82 ? -1.071 3.729 19.135 1.00 92.69 82 ASP A N 1
ATOM 670 C CA . ASP A 1 82 ? 0.319 4.022 18.782 1.00 92.69 82 ASP A CA 1
ATOM 671 C C . ASP A 1 82 ? 0.898 2.935 17.875 1.00 92.69 82 ASP A C 1
ATOM 673 O O . ASP A 1 82 ? 1.524 3.240 16.863 1.00 92.69 82 ASP A O 1
ATOM 677 N N . LEU A 1 83 ? 0.605 1.665 18.176 1.00 91.44 83 LEU A N 1
ATOM 678 C CA . LEU A 1 83 ? 0.984 0.526 17.340 1.00 91.44 83 LEU A CA 1
ATOM 679 C C . LEU A 1 83 ? 0.453 0.661 15.903 1.00 91.44 83 LEU A C 1
ATOM 681 O O . LEU A 1 83 ? 1.184 0.409 14.949 1.00 91.44 83 LEU A O 1
ATOM 685 N N . LEU A 1 84 ? -0.818 1.040 15.743 1.00 91.38 84 LEU A N 1
ATOM 686 C CA . LEU A 1 84 ? -1.441 1.174 14.423 1.00 91.38 84 LEU A CA 1
ATOM 687 C C . LEU A 1 84 ? -0.947 2.421 13.680 1.00 91.38 84 LEU A C 1
ATOM 689 O O . LEU A 1 84 ? -0.775 2.379 12.461 1.00 91.38 84 LEU A O 1
ATOM 693 N N . LEU A 1 85 ? -0.702 3.514 14.404 1.00 90.06 85 LEU A N 1
ATOM 694 C CA . LEU A 1 85 ? -0.209 4.770 13.843 1.00 90.06 85 LEU A CA 1
ATOM 695 C C . LEU A 1 85 ? 1.238 4.647 13.365 1.00 90.06 85 LEU A C 1
ATOM 697 O O . LEU A 1 85 ? 1.526 5.064 12.243 1.00 90.06 85 LEU A O 1
ATOM 701 N N . GLN A 1 86 ? 2.115 4.020 14.155 1.00 89.06 86 GLN A N 1
ATOM 702 C CA . GLN A 1 86 ? 3.504 3.753 13.770 1.00 89.06 86 GLN A CA 1
ATOM 703 C C . GLN A 1 86 ? 3.575 2.966 12.460 1.00 89.06 86 GLN A C 1
ATOM 705 O O . GLN A 1 86 ? 4.253 3.381 11.523 1.00 89.06 86 GLN A O 1
ATOM 710 N N . GLU A 1 87 ? 2.812 1.880 12.349 1.00 84.50 87 GLU A N 1
ATOM 711 C CA . GLU A 1 87 ? 2.782 1.080 11.125 1.00 84.50 87 GLU A CA 1
ATOM 712 C C . GLU A 1 87 ? 2.212 1.878 9.940 1.00 84.50 87 GLU A C 1
ATOM 714 O O . GLU A 1 87 ? 2.718 1.806 8.818 1.00 84.50 87 GLU A O 1
ATOM 719 N N . SER A 1 88 ? 1.176 2.690 10.175 1.00 83.19 88 SER A N 1
ATOM 720 C CA . SER A 1 88 ? 0.599 3.537 9.129 1.00 83.19 88 SER A CA 1
ATOM 721 C C . SER A 1 88 ? 1.596 4.566 8.583 1.00 83.19 88 SER A C 1
ATOM 723 O O . SER A 1 88 ? 1.584 4.828 7.374 1.00 83.19 88 SER A O 1
ATOM 725 N N . ALA A 1 89 ? 2.472 5.102 9.439 1.00 82.38 89 ALA A N 1
ATOM 726 C CA . ALA A 1 89 ? 3.525 6.037 9.065 1.00 82.38 89 ALA A CA 1
ATOM 727 C C . ALA A 1 89 ? 4.613 5.331 8.247 1.00 82.38 89 ALA A C 1
ATOM 729 O O . ALA A 1 89 ? 4.903 5.761 7.134 1.00 82.38 89 ALA A O 1
ATOM 730 N N . VAL A 1 90 ? 5.103 4.178 8.719 1.00 81.81 90 VAL A N 1
ATOM 731 C CA . VAL A 1 90 ? 6.117 3.371 8.014 1.00 81.81 90 VAL A CA 1
ATOM 732 C C . VAL A 1 90 ? 5.640 2.964 6.620 1.00 81.81 90 VAL A C 1
ATOM 734 O O . VAL A 1 90 ? 6.388 3.077 5.651 1.00 81.81 90 VAL A O 1
ATOM 737 N N . ILE A 1 91 ? 4.381 2.531 6.481 1.00 77.12 91 ILE A N 1
ATOM 738 C CA . ILE A 1 91 ? 3.818 2.200 5.166 1.00 77.12 91 ILE A CA 1
ATOM 739 C C . ILE A 1 91 ? 3.721 3.451 4.282 1.00 77.12 91 ILE A C 1
ATOM 741 O O . ILE A 1 91 ? 3.929 3.343 3.080 1.00 77.12 91 ILE A O 1
ATOM 745 N N . SER A 1 92 ? 3.416 4.627 4.844 1.00 78.38 92 SER A N 1
ATOM 746 C CA . SER A 1 92 ? 3.411 5.874 4.066 1.00 78.38 92 SER A CA 1
ATOM 747 C C . SER A 1 92 ? 4.803 6.188 3.531 1.00 78.38 92 SER A C 1
ATOM 749 O O . SER A 1 92 ? 4.964 6.327 2.328 1.00 78.38 92 SER A O 1
ATOM 751 N N . GLU A 1 93 ? 5.814 6.176 4.401 1.00 81.56 93 GLU A N 1
ATOM 752 C CA . GLU A 1 93 ? 7.200 6.438 4.013 1.00 81.56 93 GLU A CA 1
ATOM 753 C C . GLU A 1 93 ? 7.715 5.425 2.987 1.00 81.56 93 GLU A C 1
ATOM 755 O O . GLU A 1 93 ? 8.424 5.789 2.052 1.00 81.56 93 GLU A O 1
ATOM 760 N N . ALA A 1 94 ? 7.367 4.145 3.139 1.00 79.19 94 ALA A N 1
ATOM 761 C CA . ALA A 1 94 ? 7.745 3.109 2.187 1.00 79.19 94 ALA A CA 1
ATOM 762 C C . ALA A 1 94 ? 7.084 3.327 0.820 1.00 79.19 94 ALA A C 1
ATOM 764 O O . ALA A 1 94 ? 7.748 3.176 -0.203 1.00 79.19 94 ALA A O 1
ATOM 765 N N . VAL A 1 95 ? 5.803 3.708 0.794 1.00 78.50 95 VAL A N 1
ATOM 766 C CA . VAL A 1 95 ? 5.096 4.052 -0.447 1.00 78.50 95 VAL A CA 1
ATOM 767 C C . VAL A 1 95 ? 5.710 5.298 -1.081 1.00 78.50 95 VAL A C 1
ATOM 769 O O . VAL A 1 95 ? 5.987 5.266 -2.273 1.00 78.50 95 VAL A O 1
ATOM 772 N N . ASP A 1 96 ? 6.019 6.338 -0.309 1.00 81.44 96 ASP A N 1
ATOM 773 C CA . ASP A 1 96 ? 6.653 7.561 -0.816 1.00 81.44 96 ASP A CA 1
ATOM 774 C C . ASP A 1 96 ? 8.047 7.272 -1.394 1.00 81.44 96 ASP A C 1
ATOM 776 O O . ASP A 1 96 ? 8.390 7.748 -2.477 1.00 81.44 96 ASP A O 1
ATOM 780 N N . ARG A 1 97 ? 8.834 6.412 -0.732 1.00 82.06 97 ARG A N 1
ATOM 781 C CA . ARG A 1 97 ? 10.128 5.933 -1.248 1.00 82.06 97 ARG A CA 1
ATOM 782 C C . ARG A 1 97 ? 9.968 5.112 -2.524 1.00 82.06 97 ARG A C 1
ATOM 784 O O . ARG A 1 97 ? 10.734 5.308 -3.461 1.00 82.06 97 ARG A O 1
ATOM 791 N N . LEU A 1 98 ? 8.990 4.208 -2.587 1.00 79.12 98 LEU A N 1
ATOM 792 C CA . LEU A 1 98 ? 8.711 3.423 -3.794 1.00 79.12 98 LEU A CA 1
ATOM 793 C C . LEU A 1 98 ? 8.249 4.317 -4.949 1.00 79.12 98 LEU A C 1
ATOM 795 O O . LEU A 1 98 ? 8.701 4.130 -6.074 1.00 79.12 98 LEU A O 1
ATOM 799 N N . MET A 1 99 ? 7.417 5.320 -4.672 1.00 77.81 99 MET A N 1
ATOM 800 C CA . MET A 1 99 ? 6.992 6.311 -5.660 1.00 77.81 99 MET A CA 1
ATOM 801 C C . MET A 1 99 ? 8.188 7.137 -6.153 1.00 77.81 99 MET A C 1
ATOM 803 O O . MET A 1 99 ? 8.353 7.301 -7.362 1.00 77.81 99 MET A O 1
ATOM 807 N N . ALA A 1 100 ? 9.086 7.560 -5.259 1.00 76.38 100 ALA A N 1
ATOM 808 C CA . ALA A 1 100 ? 10.319 8.255 -5.628 1.00 76.38 100 ALA A CA 1
ATOM 809 C C . ALA A 1 100 ? 11.264 7.389 -6.487 1.00 76.38 100 ALA A C 1
ATOM 811 O O . ALA A 1 100 ? 11.862 7.892 -7.434 1.00 76.38 100 ALA A O 1
ATOM 812 N N . LEU A 1 101 ? 11.362 6.082 -6.213 1.00 71.25 101 LEU A N 1
ATOM 813 C CA . LEU A 1 101 ? 12.126 5.133 -7.036 1.00 71.25 101 LEU A CA 1
ATOM 814 C C . LEU A 1 101 ? 11.444 4.825 -8.379 1.00 71.25 101 LEU A C 1
ATOM 816 O O . LEU A 1 101 ? 12.115 4.573 -9.377 1.00 71.25 101 LEU A O 1
ATOM 820 N N . SER A 1 102 ? 10.111 4.858 -8.433 1.00 65.25 102 SER A N 1
ATOM 821 C CA . SER A 1 102 ? 9.367 4.651 -9.680 1.00 65.25 102 SER A CA 1
ATOM 822 C C . SER A 1 102 ? 9.532 5.820 -10.659 1.00 65.25 102 SER A C 1
ATOM 824 O O . SER A 1 102 ? 9.573 5.600 -11.868 1.00 65.25 102 SER A O 1
ATOM 826 N N . PHE A 1 103 ? 9.736 7.040 -10.145 1.00 55.91 103 PHE A N 1
ATOM 827 C CA . PHE A 1 103 ? 9.988 8.236 -10.953 1.00 55.91 103 PHE A CA 1
ATOM 828 C C . PHE A 1 103 ? 11.364 8.232 -11.637 1.00 55.91 103 PHE A C 1
ATOM 830 O O . PHE A 1 103 ? 11.543 8.903 -12.649 1.00 55.91 103 PHE A O 1
ATOM 837 N N . THR A 1 104 ? 12.334 7.462 -11.130 1.00 54.38 104 THR A N 1
ATOM 838 C CA . THR A 1 104 ? 13.681 7.364 -11.720 1.00 54.38 104 THR A CA 1
ATOM 839 C C . THR A 1 104 ? 13.848 6.187 -12.686 1.00 54.38 104 THR A C 1
ATOM 841 O O . THR A 1 104 ? 14.864 6.119 -13.372 1.00 54.38 104 THR A O 1
ATOM 844 N N . SER A 1 105 ? 12.865 5.278 -12.785 1.00 52.28 105 SER A N 1
ATOM 845 C CA . SER A 1 105 ? 12.943 4.068 -13.629 1.00 52.28 105 SER A CA 1
ATOM 846 C C . SER A 1 105 ? 12.078 4.085 -14.895 1.00 52.28 105 SER A C 1
ATOM 848 O O . SER A 1 105 ? 12.028 3.086 -15.608 1.00 52.28 105 SER A O 1
ATOM 850 N N . GLN A 1 106 ? 11.432 5.200 -15.238 1.00 55.97 106 GLN A N 1
ATOM 851 C CA . GLN A 1 106 ? 10.845 5.379 -16.571 1.00 55.97 106 GLN A CA 1
ATOM 852 C C . GLN A 1 106 ? 11.807 6.149 -17.477 1.00 55.97 106 GLN A C 1
ATOM 854 O O . GLN A 1 106 ? 11.560 7.292 -17.851 1.00 55.97 106 GLN A O 1
ATOM 859 N N . SER A 1 107 ? 12.897 5.504 -17.893 1.00 57.72 107 SER A N 1
ATOM 860 C CA . SER A 1 107 ? 13.561 5.889 -19.140 1.00 57.72 107 SER A CA 1
ATOM 861 C C . SER A 1 107 ? 12.683 5.434 -20.309 1.00 57.72 107 SER A C 1
ATOM 863 O O . SER A 1 107 ? 12.925 4.418 -20.959 1.00 57.72 107 SER A O 1
ATOM 865 N N . ILE A 1 108 ? 11.596 6.171 -20.551 1.00 64.44 108 ILE A N 1
ATOM 866 C CA . ILE A 1 108 ? 10.854 6.066 -21.805 1.00 64.44 108 ILE A CA 1
ATOM 867 C C . ILE A 1 108 ? 11.807 6.589 -22.876 1.00 64.44 108 ILE A C 1
ATOM 869 O O . ILE A 1 108 ? 11.976 7.797 -23.017 1.00 64.44 108 ILE A O 1
ATOM 873 N N . LEU A 1 109 ? 12.471 5.668 -23.578 1.00 66.75 109 LEU A N 1
ATOM 874 C CA . LEU A 1 109 ? 13.280 6.012 -24.740 1.00 66.75 109 LEU A CA 1
ATOM 875 C C . LEU A 1 109 ? 12.388 6.779 -25.714 1.00 66.75 109 LEU A C 1
ATOM 877 O O . LEU A 1 109 ? 11.319 6.309 -26.115 1.00 66.75 109 LEU A O 1
ATOM 881 N N . THR A 1 110 ? 12.827 7.970 -26.084 1.00 75.44 110 THR A N 1
ATOM 882 C CA . THR A 1 110 ? 12.182 8.767 -27.117 1.00 75.44 110 THR A CA 1
ATOM 883 C C . THR A 1 110 ? 12.272 8.036 -28.458 1.00 75.44 110 THR A C 1
ATOM 885 O O . THR A 1 110 ? 13.145 7.193 -28.690 1.00 75.44 110 THR A O 1
ATOM 888 N N . VAL A 1 111 ? 11.372 8.367 -29.387 1.00 77.19 111 VAL A N 1
ATOM 889 C CA . VAL A 1 111 ? 11.371 7.789 -30.744 1.00 77.19 111 VAL A CA 1
ATOM 890 C C . VAL A 1 111 ? 12.736 7.955 -31.427 1.00 77.19 111 VAL A C 1
ATOM 892 O O . VAL A 1 111 ? 13.167 7.072 -32.170 1.00 77.19 111 VAL A O 1
ATOM 895 N N . ASP A 1 112 ? 13.443 9.050 -31.151 1.00 80.88 112 ASP A N 1
ATOM 896 C CA . ASP A 1 112 ? 14.754 9.322 -31.737 1.00 80.88 112 ASP A CA 1
ATOM 897 C C . ASP A 1 112 ? 15.866 8.454 -31.140 1.00 80.88 112 ASP A C 1
ATOM 899 O O . ASP A 1 112 ? 16.718 7.957 -31.883 1.00 80.88 112 ASP A O 1
ATOM 903 N N . GLU A 1 113 ? 15.818 8.177 -29.837 1.00 81.88 113 GLU A N 1
ATOM 904 C CA . GLU A 1 113 ? 16.732 7.235 -29.185 1.00 81.88 113 GLU A CA 1
ATOM 905 C C . GLU A 1 113 ? 16.513 5.806 -29.698 1.00 81.88 113 GLU A C 1
ATOM 907 O O . GLU A 1 113 ? 17.477 5.105 -30.013 1.00 81.88 113 GLU A O 1
ATOM 912 N N . VAL A 1 114 ? 15.255 5.391 -29.895 1.00 81.94 114 VAL A N 1
ATOM 913 C CA . VAL A 1 114 ? 14.931 4.085 -30.495 1.00 81.94 114 VAL A CA 1
ATOM 914 C C . VAL A 1 114 ? 15.489 3.985 -31.915 1.00 81.94 114 VAL A C 1
ATOM 916 O O . VAL A 1 114 ? 16.154 3.000 -32.245 1.00 81.94 114 VAL A O 1
ATOM 919 N N . LYS A 1 115 ? 15.295 5.018 -32.745 1.00 83.88 115 LYS A N 1
ATOM 920 C CA . LYS A 1 115 ? 15.862 5.068 -34.103 1.00 83.88 115 LYS A CA 1
ATOM 921 C C . LYS A 1 115 ? 17.388 5.001 -34.087 1.00 83.88 115 LYS A C 1
ATOM 923 O O . LYS A 1 115 ? 17.981 4.345 -34.941 1.00 83.88 115 LYS A O 1
ATOM 928 N N . GLN A 1 116 ? 18.045 5.665 -33.136 1.00 86.75 116 GLN A N 1
ATOM 929 C CA . GLN A 1 116 ? 19.502 5.625 -33.020 1.00 86.75 116 GLN A CA 1
ATOM 930 C C . GLN A 1 116 ? 20.008 4.227 -32.640 1.00 86.75 116 GLN A C 1
ATOM 932 O O . GLN A 1 116 ? 20.978 3.750 -33.228 1.00 86.75 116 GLN A O 1
ATOM 937 N N . VAL A 1 117 ? 19.340 3.551 -31.704 1.00 85.00 117 VAL A N 1
ATOM 938 C CA . VAL A 1 117 ? 19.677 2.174 -31.314 1.00 85.00 117 VAL A CA 1
ATOM 939 C C . VAL A 1 117 ? 19.447 1.201 -32.471 1.00 85.00 117 VAL A C 1
ATOM 941 O O . VAL A 1 117 ? 20.280 0.327 -32.710 1.00 85.00 117 VAL A O 1
ATOM 944 N N . GLN A 1 118 ? 18.354 1.362 -33.218 1.00 85.50 118 GLN A N 1
ATOM 945 C CA . GLN A 1 118 ? 18.073 0.543 -34.397 1.00 85.50 118 GLN A CA 1
ATOM 946 C C . GLN A 1 118 ? 19.132 0.726 -35.486 1.00 85.50 118 GLN A C 1
ATOM 948 O O . GLN A 1 118 ? 19.646 -0.275 -35.977 1.00 85.50 118 GLN A O 1
ATOM 953 N N . ARG A 1 119 ? 19.523 1.969 -35.804 1.00 86.25 119 ARG A N 1
ATOM 954 C CA . ARG A 1 119 ? 20.603 2.245 -36.767 1.00 86.25 119 ARG A CA 1
ATOM 955 C C . ARG A 1 119 ? 21.907 1.556 -36.374 1.00 86.25 119 ARG A C 1
ATOM 957 O O . ARG A 1 119 ? 22.422 0.765 -37.149 1.00 86.25 119 ARG A O 1
ATOM 964 N N . LYS A 1 120 ? 22.350 1.728 -35.123 1.00 86.25 120 LYS A N 1
ATOM 965 C CA . LYS A 1 120 ? 23.569 1.073 -34.613 1.00 86.25 120 LYS A CA 1
ATOM 966 C C . LYS A 1 120 ? 23.531 -0.454 -34.739 1.00 86.25 120 LYS A C 1
ATOM 968 O O . LYS A 1 120 ? 24.555 -1.077 -34.998 1.00 86.25 120 LYS A O 1
ATOM 973 N N . ARG A 1 121 ? 22.360 -1.073 -34.546 1.00 88.06 121 ARG A N 1
ATOM 974 C CA . ARG A 1 121 ? 22.193 -2.524 -34.727 1.00 88.06 121 ARG A CA 1
ATOM 975 C C . ARG A 1 121 ? 22.288 -2.935 -36.192 1.00 88.06 121 ARG A C 1
ATOM 977 O O . ARG A 1 121 ? 22.916 -3.948 -36.476 1.00 88.06 121 ARG A O 1
A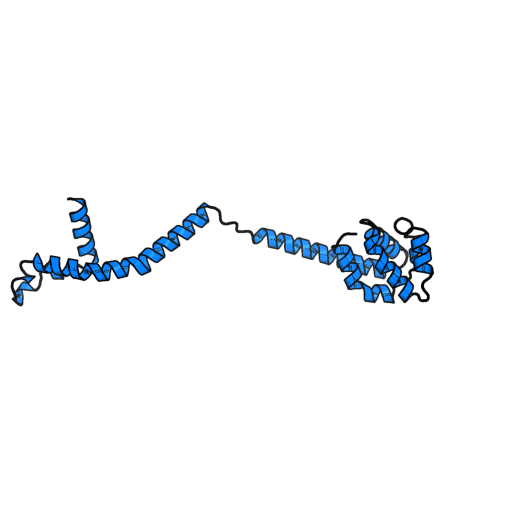TOM 984 N N . VAL A 1 122 ? 21.678 -2.169 -37.093 1.00 88.44 122 VAL A N 1
ATOM 985 C CA . VAL A 1 122 ? 21.763 -2.418 -38.538 1.00 88.44 122 VAL A CA 1
ATOM 986 C C . VAL A 1 122 ? 23.212 -2.298 -39.009 1.00 88.44 122 VAL A C 1
ATOM 988 O O . VAL A 1 122 ? 23.700 -3.230 -39.639 1.00 88.44 122 VAL A O 1
ATOM 991 N N . ASP A 1 123 ? 23.925 -1.243 -38.611 1.00 86.00 123 ASP A N 1
ATOM 992 C CA . ASP A 1 123 ? 25.335 -1.038 -38.972 1.00 86.00 123 ASP A CA 1
ATOM 993 C C . ASP A 1 123 ? 26.214 -2.202 -38.490 1.00 86.00 123 ASP A C 1
ATOM 995 O O . ASP A 1 123 ? 27.047 -2.721 -39.230 1.00 86.00 123 ASP A O 1
ATOM 999 N N . SER A 1 124 ? 25.978 -2.677 -37.263 1.00 88.44 124 SER A N 1
ATOM 1000 C CA . SER A 1 124 ? 26.690 -3.829 -36.704 1.00 88.44 124 SER A CA 1
ATOM 1001 C C . SER A 1 124 ? 26.406 -5.125 -37.475 1.00 88.44 124 SER A C 1
ATOM 1003 O O . SER A 1 124 ? 27.331 -5.887 -37.749 1.00 88.44 124 SER A O 1
ATOM 1005 N N . ILE A 1 125 ? 25.154 -5.374 -37.875 1.00 85.12 125 ILE A N 1
ATOM 1006 C CA . ILE A 1 125 ? 24.789 -6.547 -38.686 1.00 85.12 125 ILE A CA 1
ATOM 1007 C C . ILE A 1 125 ? 25.445 -6.478 -40.069 1.00 85.12 125 ILE A C 1
ATOM 1009 O O . ILE A 1 125 ? 25.984 -7.481 -40.539 1.00 85.12 125 ILE A O 1
ATOM 1013 N N . ILE A 1 126 ? 25.430 -5.306 -40.709 1.00 86.00 126 ILE A N 1
ATOM 1014 C CA . ILE A 1 126 ? 26.076 -5.092 -42.008 1.00 86.00 126 ILE A CA 1
ATOM 1015 C C . ILE A 1 126 ? 27.577 -5.382 -41.901 1.00 86.00 126 ILE A C 1
ATOM 1017 O O . ILE A 1 126 ? 28.087 -6.212 -42.655 1.00 86.00 126 ILE A O 1
ATOM 1021 N N . GLY A 1 127 ? 28.260 -4.784 -40.923 1.00 80.50 127 GLY A N 1
ATOM 1022 C CA . GLY A 1 127 ? 29.702 -4.956 -40.745 1.00 80.50 127 GLY A CA 1
ATOM 1023 C C . GLY A 1 127 ? 30.119 -6.380 -40.365 1.00 80.50 127 GLY A C 1
ATOM 1024 O O . GLY A 1 127 ? 31.150 -6.859 -40.825 1.00 80.50 127 GLY A O 1
ATOM 1025 N N . HIS A 1 128 ? 29.333 -7.092 -39.551 1.00 80.69 128 HIS A N 1
ATOM 1026 C CA . HIS A 1 128 ? 29.727 -8.426 -39.078 1.00 80.69 128 HIS A CA 1
ATOM 1027 C C . HIS A 1 128 ? 29.286 -9.579 -39.974 1.00 80.69 128 HIS A C 1
ATOM 1029 O O . HIS A 1 128 ? 29.927 -10.627 -39.951 1.00 80.69 128 HIS A O 1
ATOM 1035 N N . ILE A 1 129 ? 28.197 -9.427 -40.729 1.00 78.88 129 ILE A N 1
ATOM 1036 C CA . ILE A 1 129 ? 27.620 -10.532 -41.507 1.00 78.88 129 ILE A CA 1
ATOM 1037 C C . ILE A 1 129 ? 27.802 -10.291 -42.999 1.00 78.88 129 ILE A C 1
ATOM 1039 O O . ILE A 1 129 ? 28.307 -11.159 -43.711 1.00 78.88 129 ILE A O 1
ATOM 1043 N N . PHE A 1 130 ? 27.405 -9.115 -43.482 1.00 78.50 130 PHE A N 1
ATOM 1044 C CA . PHE A 1 130 ? 27.383 -8.850 -44.916 1.00 78.50 130 PHE A CA 1
ATOM 1045 C C . PHE A 1 130 ? 28.774 -8.555 -45.458 1.00 78.50 130 PHE A C 1
ATOM 1047 O O . PHE A 1 130 ? 29.166 -9.171 -46.443 1.00 78.50 130 PHE A O 1
ATOM 1054 N N . GLN A 1 131 ? 29.539 -7.684 -44.798 1.00 80.62 131 GLN A N 1
ATOM 1055 C CA . GLN A 1 131 ? 30.850 -7.266 -45.295 1.00 80.62 131 GLN A CA 1
ATOM 1056 C C . GLN A 1 131 ? 31.845 -8.437 -45.449 1.00 80.62 131 GLN A C 1
ATOM 1058 O O . GLN A 1 131 ? 32.426 -8.549 -46.526 1.00 80.62 131 GLN A O 1
ATOM 1063 N N . PRO A 1 132 ? 31.996 -9.374 -44.487 1.00 82.56 132 PRO A N 1
ATOM 1064 C CA . PRO A 1 132 ? 32.910 -10.507 -44.657 1.00 82.56 132 PRO A CA 1
ATOM 1065 C C . PRO A 1 132 ? 32.437 -11.495 -45.725 1.00 82.56 132 PRO A C 1
ATOM 1067 O O . PRO A 1 132 ? 33.249 -12.049 -46.458 1.00 82.56 132 PRO A O 1
ATOM 1070 N N . THR A 1 133 ? 31.121 -11.708 -45.832 1.00 82.19 133 THR A N 1
ATOM 1071 C CA . THR A 1 133 ? 30.542 -12.612 -46.838 1.00 82.19 133 THR A CA 1
ATOM 1072 C C . THR A 1 133 ? 30.721 -12.046 -48.243 1.00 82.19 133 THR A C 1
ATOM 1074 O O . THR A 1 133 ? 31.081 -12.771 -49.165 1.00 82.19 133 THR A O 1
ATOM 1077 N N . TYR A 1 134 ? 30.489 -10.744 -48.401 1.00 80.94 134 TYR A N 1
ATOM 1078 C CA . TYR A 1 134 ? 30.672 -10.042 -49.662 1.00 80.94 134 TYR A CA 1
ATOM 1079 C C . TYR A 1 134 ? 32.146 -10.024 -50.083 1.00 80.94 134 TYR A C 1
ATOM 1081 O O . TYR A 1 134 ? 32.452 -10.417 -51.205 1.00 80.94 134 TYR A O 1
ATOM 1089 N N . ALA A 1 135 ? 33.059 -9.686 -49.164 1.00 82.19 135 ALA A N 1
ATOM 1090 C CA . ALA A 1 135 ? 34.500 -9.759 -49.406 1.00 82.19 135 ALA A CA 1
ATOM 1091 C C . ALA A 1 135 ? 34.928 -11.174 -49.835 1.00 82.19 135 ALA A C 1
ATOM 1093 O O . ALA A 1 135 ? 35.528 -11.347 -50.889 1.00 82.19 135 ALA A O 1
ATOM 1094 N N . ALA A 1 136 ? 34.502 -12.214 -49.111 1.00 83.69 136 ALA A N 1
ATOM 1095 C CA . ALA A 1 136 ? 34.844 -13.598 -49.443 1.00 83.69 136 ALA A CA 1
ATOM 1096 C C . ALA A 1 136 ? 34.358 -14.054 -50.834 1.00 83.69 136 ALA A C 1
ATOM 1098 O O . ALA A 1 136 ? 35.000 -14.899 -51.456 1.00 83.69 136 ALA A O 1
ATOM 1099 N N . LEU A 1 137 ? 33.229 -13.527 -51.320 1.00 84.06 137 LEU A N 1
ATOM 1100 C CA . LEU A 1 137 ? 32.698 -13.855 -52.647 1.00 84.06 137 LEU A CA 1
ATOM 1101 C C . LEU A 1 137 ? 33.390 -13.077 -53.767 1.00 84.06 137 LEU A C 1
ATOM 1103 O O . LEU A 1 137 ? 33.592 -13.615 -54.854 1.00 84.06 137 LEU A O 1
ATOM 1107 N N . CYS A 1 138 ? 33.718 -11.815 -53.522 1.00 79.50 138 CYS A N 1
ATOM 1108 C CA . CYS A 1 138 ? 34.145 -10.900 -54.569 1.00 79.50 138 CYS A CA 1
ATOM 1109 C C . CYS A 1 138 ? 35.661 -10.696 -54.638 1.00 79.50 138 CYS A C 1
ATOM 1111 O O . CYS A 1 138 ? 36.162 -10.493 -55.742 1.00 79.50 138 CYS A O 1
ATOM 1113 N N . ASP A 1 139 ? 36.397 -10.808 -53.527 1.00 81.50 139 ASP A N 1
ATOM 1114 C CA . ASP A 1 139 ? 37.863 -10.701 -53.514 1.00 81.50 139 ASP A CA 1
ATOM 1115 C C . ASP A 1 139 ? 38.521 -11.649 -54.537 1.00 81.50 139 ASP A C 1
ATOM 1117 O O . ASP A 1 139 ? 39.401 -11.196 -55.272 1.00 81.50 139 ASP A O 1
ATOM 1121 N N . PRO A 1 140 ? 38.094 -12.927 -54.684 1.00 80.31 140 PRO A N 1
ATOM 1122 C CA . PRO A 1 140 ? 38.672 -13.816 -55.690 1.00 80.31 140 PRO A CA 1
ATOM 1123 C C . PRO A 1 140 ? 38.398 -13.356 -57.126 1.00 80.31 140 PRO A C 1
ATOM 1125 O O . PRO A 1 140 ? 39.289 -13.443 -57.964 1.00 80.31 140 PRO A O 1
ATOM 1128 N N . LEU A 1 141 ? 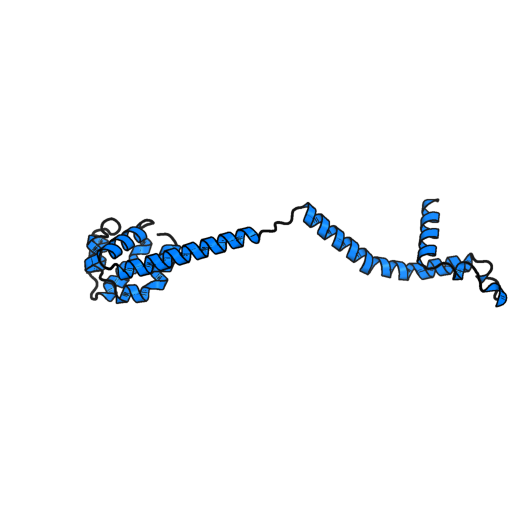37.195 -12.840 -57.403 1.00 81.62 141 LEU A N 1
ATOM 1129 C CA . LEU A 1 141 ? 36.798 -12.369 -58.736 1.00 81.62 141 LEU A CA 1
ATOM 1130 C C . LEU A 1 141 ? 37.567 -11.105 -59.131 1.00 81.62 141 LEU A C 1
ATOM 1132 O O . LEU A 1 141 ? 38.033 -10.980 -60.260 1.00 81.62 141 LEU A O 1
ATOM 1136 N N . ILE A 1 142 ? 37.726 -10.179 -58.186 1.00 75.69 142 ILE A N 1
ATOM 1137 C CA . ILE A 1 142 ? 38.512 -8.957 -58.373 1.00 75.69 142 ILE A CA 1
ATOM 1138 C C . ILE A 1 142 ? 39.984 -9.312 -58.575 1.00 75.69 142 ILE A C 1
ATOM 1140 O O . ILE A 1 142 ? 40.642 -8.750 -59.450 1.00 75.69 142 ILE A O 1
ATOM 1144 N N . HIS A 1 143 ? 40.504 -10.265 -57.799 1.00 74.00 143 HIS A N 1
ATOM 1145 C CA . HIS A 1 143 ? 41.866 -10.751 -57.971 1.00 74.00 143 HIS A CA 1
ATOM 1146 C C . HIS A 1 143 ? 42.071 -11.408 -59.344 1.00 74.00 143 HIS A C 1
ATOM 1148 O O . HIS A 1 143 ? 43.058 -11.112 -60.013 1.00 74.00 143 HIS A O 1
ATOM 1154 N N . GLU A 1 144 ? 41.135 -12.244 -59.794 1.00 77.62 144 GLU A N 1
ATOM 1155 C CA . GLU A 1 144 ? 41.173 -12.888 -61.112 1.00 77.62 144 GLU A CA 1
ATOM 1156 C C . GLU A 1 144 ? 41.146 -11.856 -62.251 1.00 77.62 144 GLU A C 1
ATOM 1158 O O . GLU A 1 144 ? 42.015 -11.885 -63.125 1.00 77.62 144 GLU A O 1
ATOM 1163 N N . GLU A 1 145 ? 40.240 -10.874 -62.204 1.00 75.44 145 GLU A N 1
ATOM 1164 C CA . GLU A 1 145 ? 40.191 -9.779 -63.184 1.00 75.44 145 GLU A CA 1
ATOM 1165 C C . GLU A 1 145 ? 41.491 -8.950 -63.173 1.00 75.44 145 GLU A C 1
ATOM 1167 O O . GLU A 1 145 ? 42.041 -8.623 -64.230 1.00 75.44 145 GLU A O 1
ATOM 1172 N N . ASN A 1 146 ? 42.040 -8.663 -61.987 1.00 71.31 146 ASN A N 1
ATOM 1173 C CA . ASN A 1 146 ? 43.320 -7.964 -61.831 1.00 71.31 146 ASN A CA 1
ATOM 1174 C C . ASN A 1 146 ? 44.487 -8.735 -62.460 1.00 71.31 146 ASN A C 1
ATOM 1176 O O . ASN A 1 146 ? 45.353 -8.133 -63.101 1.00 71.31 146 ASN A O 1
ATOM 1180 N N . VAL A 1 147 ? 44.522 -10.057 -62.285 1.00 70.81 147 VAL A N 1
ATOM 1181 C CA . VAL A 1 147 ? 45.531 -10.935 -62.889 1.00 70.81 147 VAL A CA 1
ATOM 1182 C C . VAL A 1 147 ? 45.375 -10.950 -64.410 1.00 70.81 147 VAL A C 1
ATOM 1184 O O . VAL A 1 147 ? 46.369 -10.772 -65.114 1.00 70.81 147 VAL A O 1
ATOM 1187 N N . HIS A 1 148 ? 44.148 -11.073 -64.928 1.00 72.56 148 HIS A N 1
ATOM 1188 C CA . HIS A 1 148 ? 43.875 -11.083 -66.369 1.00 72.56 148 HIS A CA 1
ATOM 1189 C C . HIS A 1 148 ? 44.232 -9.772 -67.070 1.00 72.56 148 HIS A C 1
ATOM 1191 O O . HIS A 1 148 ? 44.734 -9.792 -68.195 1.00 72.56 148 HIS A O 1
ATOM 1197 N N . ARG A 1 149 ? 44.001 -8.628 -66.421 1.00 70.06 149 ARG A N 1
ATOM 1198 C CA . ARG A 1 149 ? 44.336 -7.310 -66.979 1.00 70.06 149 ARG A CA 1
ATOM 1199 C C . ARG A 1 149 ? 45.804 -6.932 -66.819 1.00 70.06 149 ARG A C 1
ATOM 1201 O O . ARG A 1 149 ? 46.238 -5.928 -67.389 1.00 70.06 149 ARG A O 1
ATOM 1208 N N . CYS A 1 150 ? 46.585 -7.695 -66.057 1.00 72.06 150 CYS A N 1
ATOM 1209 C CA . CYS A 1 150 ? 47.982 -7.371 -65.836 1.00 72.06 150 CYS A CA 1
ATOM 1210 C C . CYS A 1 150 ? 48.912 -8.077 -66.831 1.00 72.06 150 CYS A C 1
ATOM 1212 O O . CYS A 1 150 ? 49.183 -9.273 -66.745 1.00 72.06 150 CYS A O 1
ATOM 1214 N N . ASN A 1 151 ? 49.521 -7.278 -67.708 1.00 66.25 151 ASN A N 1
ATOM 1215 C CA . ASN A 1 151 ? 50.520 -7.744 -68.675 1.00 66.25 151 ASN A CA 1
ATOM 1216 C C . ASN A 1 151 ? 51.746 -8.413 -68.022 1.00 66.25 151 ASN A C 1
ATOM 1218 O O . ASN A 1 151 ? 52.350 -9.289 -68.630 1.00 66.25 151 ASN A O 1
ATOM 1222 N N . GLY A 1 152 ? 52.111 -8.021 -66.794 1.00 67.38 152 GLY A N 1
ATOM 1223 C CA . GLY A 1 152 ? 53.196 -8.652 -66.033 1.00 67.38 152 GLY A CA 1
ATOM 1224 C C . GLY A 1 152 ? 52.809 -10.019 -65.463 1.00 67.38 152 GLY A C 1
ATOM 1225 O O . GLY A 1 152 ? 53.612 -10.942 -65.518 1.00 67.38 152 GLY A O 1
ATOM 1226 N N . CYS A 1 153 ? 51.558 -10.170 -65.004 1.00 67.50 153 CYS A N 1
ATOM 1227 C CA . CYS A 1 153 ? 50.993 -11.440 -64.540 1.00 67.50 153 CYS A CA 1
ATOM 1228 C C . CYS A 1 153 ? 50.910 -12.487 -65.706 1.00 67.50 153 CYS A C 1
ATOM 1230 O O . CYS A 1 153 ? 50.926 -13.688 -65.452 1.00 67.50 153 CYS A O 1
ATOM 1232 N N . ALA A 1 154 ? 50.891 -12.063 -66.984 1.00 65.19 154 ALA A N 1
ATOM 1233 C CA . ALA A 1 154 ? 50.880 -12.941 -68.172 1.00 65.19 154 ALA A CA 1
ATOM 1234 C C . ALA A 1 154 ? 52.268 -13.449 -68.628 1.00 65.19 154 ALA A C 1
ATOM 1236 O O . ALA A 1 154 ? 52.364 -14.397 -69.410 1.00 65.19 154 ALA A O 1
ATOM 1237 N N . ILE A 1 155 ? 53.349 -12.811 -68.173 1.00 63.81 155 ILE A N 1
ATOM 1238 C CA . ILE A 1 155 ? 54.728 -13.164 -68.516 1.00 63.81 155 ILE A CA 1
ATOM 1239 C C . ILE A 1 155 ? 55.298 -13.906 -67.304 1.00 63.81 155 ILE A C 1
ATOM 1241 O O . ILE A 1 155 ? 55.715 -13.270 -66.341 1.00 63.81 155 ILE A O 1
ATOM 1245 N N . ASP A 1 156 ? 55.308 -15.242 -67.325 1.00 60.78 156 ASP A N 1
ATOM 1246 C CA . ASP A 1 156 ? 55.822 -16.078 -66.222 1.00 60.78 156 ASP A CA 1
ATOM 1247 C C . ASP A 1 156 ? 57.359 -15.966 -66.098 1.00 60.78 156 ASP A C 1
ATOM 1249 O O . ASP A 1 156 ? 58.117 -16.855 -66.486 1.00 60.78 156 ASP A O 1
ATOM 1253 N N . HIS A 1 157 ? 57.843 -14.804 -65.636 1.00 60.50 157 HIS A N 1
ATOM 1254 C CA . HIS A 1 157 ? 59.262 -14.483 -65.524 1.00 60.50 157 HIS A CA 1
ATOM 1255 C C . HIS A 1 157 ? 59.615 -13.900 -64.139 1.00 60.50 157 HIS A C 1
ATOM 1257 O O . HIS A 1 157 ? 59.093 -12.851 -63.748 1.00 60.50 157 HIS A O 1
ATOM 1263 N N . PRO A 1 158 ? 60.575 -14.491 -63.395 1.00 61.41 158 PRO A N 1
ATOM 1264 C CA . PRO A 1 158 ? 60.899 -14.093 -62.019 1.00 61.41 158 PRO A CA 1
ATOM 1265 C C . PRO A 1 158 ? 61.340 -12.633 -61.832 1.00 61.41 158 PRO A C 1
ATOM 1267 O O . PRO A 1 158 ? 61.209 -12.093 -60.736 1.00 61.41 158 PRO A O 1
ATOM 1270 N N . SER A 1 159 ? 61.857 -11.980 -62.879 1.00 64.50 159 SER A N 1
ATOM 1271 C CA . SER A 1 159 ? 62.289 -10.573 -62.824 1.00 64.50 159 SER A CA 1
ATOM 1272 C C . SER A 1 159 ? 61.154 -9.557 -62.996 1.00 64.50 159 SER A C 1
ATOM 1274 O O . SER A 1 159 ? 61.405 -8.362 -62.885 1.00 64.50 159 SER A O 1
ATOM 1276 N N . GLN A 1 160 ? 59.932 -10.003 -63.301 1.00 61.44 160 GLN A N 1
ATOM 1277 C CA . GLN A 1 160 ? 58.764 -9.141 -63.521 1.00 61.44 160 GLN A CA 1
ATOM 1278 C C . GLN A 1 160 ? 57.838 -9.080 -62.294 1.00 61.44 160 GLN A C 1
ATOM 1280 O O . GLN A 1 160 ? 56.833 -8.391 -62.345 1.00 61.44 160 GLN A O 1
ATOM 1285 N N . ARG A 1 161 ? 58.195 -9.719 -61.165 1.00 58.19 161 ARG A N 1
ATOM 1286 C CA . ARG A 1 161 ? 57.371 -9.922 -59.945 1.00 58.19 161 ARG A CA 1
ATOM 1287 C C . ARG A 1 161 ? 56.837 -8.669 -59.220 1.00 58.19 161 ARG A C 1
ATOM 1289 O O . ARG A 1 161 ? 56.201 -8.804 -58.181 1.00 58.19 161 ARG A O 1
ATOM 1296 N N . GLN A 1 162 ? 57.096 -7.465 -59.721 1.00 60.69 162 GLN A N 1
ATOM 1297 C CA . GLN A 1 162 ? 56.587 -6.203 -59.172 1.00 60.69 162 GLN A CA 1
ATOM 1298 C C . GLN A 1 162 ? 55.487 -5.640 -60.078 1.00 60.69 162 GLN A C 1
ATOM 1300 O O . GLN A 1 162 ? 55.663 -4.613 -60.730 1.00 60.69 162 GLN A O 1
ATOM 1305 N N . HIS A 1 163 ? 54.354 -6.332 -60.154 1.00 64.69 163 HIS A N 1
ATOM 1306 C CA . HIS A 1 163 ? 53.192 -5.877 -60.916 1.00 64.69 163 HIS A CA 1
ATOM 1307 C C . HIS A 1 163 ? 52.123 -5.276 -59.999 1.00 64.69 163 HIS A C 1
ATOM 1309 O O . HIS A 1 163 ? 51.955 -5.708 -58.859 1.00 64.69 163 HIS A O 1
ATOM 1315 N N . SER A 1 164 ? 51.361 -4.304 -60.512 1.00 60.22 164 SER A N 1
ATOM 1316 C CA . SER A 1 164 ? 50.285 -3.640 -59.760 1.00 60.22 164 SER A CA 1
ATOM 1317 C C . SER A 1 164 ? 49.221 -4.618 -59.238 1.00 60.22 164 SER A C 1
ATOM 1319 O O . SER A 1 164 ? 48.686 -4.364 -58.166 1.00 60.22 164 SER A O 1
ATOM 1321 N N . CYS A 1 165 ? 48.999 -5.767 -59.913 1.00 65.69 165 CYS A N 1
ATOM 1322 C CA . CYS A 1 165 ? 48.133 -6.870 -59.440 1.00 65.69 165 CYS A CA 1
ATOM 1323 C C . CYS A 1 165 ? 48.565 -7.439 -58.065 1.00 65.69 165 CYS A C 1
ATOM 1325 O O . CYS A 1 165 ? 47.729 -7.990 -57.360 1.00 65.69 165 CYS A O 1
ATOM 1327 N N . ILE A 1 166 ? 49.844 -7.313 -57.676 1.00 61.19 166 ILE A N 1
ATOM 1328 C CA . ILE A 1 166 ? 50.391 -7.786 -56.384 1.00 61.19 166 ILE A CA 1
ATOM 1329 C C . ILE A 1 166 ? 50.485 -6.661 -55.339 1.00 61.19 166 ILE A C 1
ATOM 1331 O O . ILE A 1 166 ? 50.557 -6.939 -54.145 1.00 61.19 166 ILE A O 1
ATOM 1335 N N . MET A 1 167 ? 50.517 -5.401 -55.778 1.00 60.03 167 MET A N 1
ATOM 1336 C CA . MET A 1 167 ? 50.870 -4.257 -54.927 1.00 60.03 167 MET A CA 1
ATOM 1337 C C . MET A 1 167 ? 49.669 -3.416 -54.477 1.00 60.03 167 MET A C 1
ATOM 1339 O O . MET A 1 167 ? 49.864 -2.511 -53.673 1.00 60.03 167 MET A O 1
ATOM 1343 N N . MET A 1 168 ? 48.463 -3.682 -54.989 1.00 62.66 168 MET A N 1
ATOM 1344 C CA . MET A 1 168 ? 47.233 -3.119 -54.427 1.00 62.66 168 MET A CA 1
ATOM 1345 C C . MET A 1 168 ? 46.774 -4.015 -53.286 1.00 62.66 168 MET A C 1
ATOM 1347 O O . MET A 1 168 ? 46.618 -5.225 -53.473 1.00 62.66 168 MET A O 1
ATOM 1351 N N . ASP A 1 169 ? 46.567 -3.431 -52.109 1.00 63.16 169 ASP A N 1
ATOM 1352 C CA . ASP A 1 169 ? 4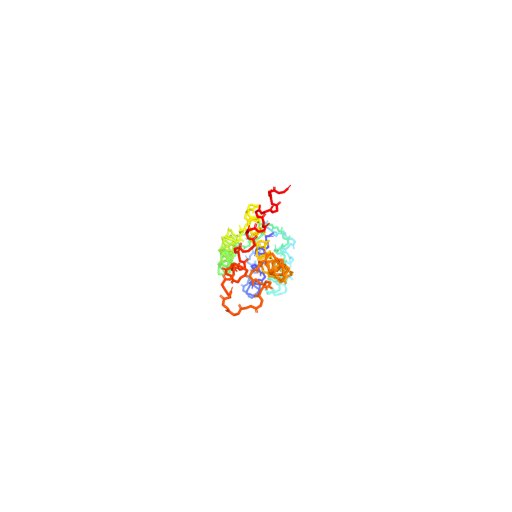5.851 -4.147 -51.069 1.00 63.16 169 ASP A CA 1
ATOM 1353 C C . ASP A 1 169 ? 44.377 -4.329 -51.473 1.00 63.16 169 ASP A C 1
ATOM 1355 O O . ASP A 1 169 ? 43.888 -3.810 -52.490 1.00 63.16 169 ASP A O 1
ATOM 1359 N N . THR A 1 170 ? 43.678 -5.174 -50.721 1.00 63.50 170 THR A N 1
ATOM 1360 C CA . THR A 1 170 ? 42.292 -5.521 -51.022 1.00 63.50 170 THR A CA 1
ATOM 1361 C C . THR A 1 170 ? 41.410 -4.268 -51.033 1.00 63.50 170 THR A C 1
ATOM 1363 O O . THR A 1 170 ? 40.563 -4.133 -51.910 1.00 63.50 170 THR A O 1
ATOM 1366 N N . GLU A 1 171 ? 41.645 -3.319 -50.123 1.00 63.12 171 GLU A N 1
ATOM 1367 C CA . GLU A 1 171 ? 40.846 -2.099 -49.953 1.00 63.12 171 GLU A CA 1
ATOM 1368 C C . GLU A 1 171 ? 41.029 -1.113 -51.123 1.00 63.12 171 GLU A C 1
ATOM 1370 O O . GLU A 1 171 ? 40.045 -0.613 -51.674 1.00 63.12 171 GLU A O 1
ATOM 1375 N N . ASP A 1 172 ? 42.264 -0.918 -51.587 1.00 67.50 172 ASP A N 1
ATOM 1376 C CA . ASP A 1 172 ? 42.587 -0.100 -52.760 1.00 67.50 172 ASP A CA 1
ATOM 1377 C C . ASP A 1 172 ? 41.997 -0.683 -54.053 1.00 67.50 172 ASP A C 1
ATOM 1379 O O . ASP A 1 172 ? 41.508 0.053 -54.919 1.00 67.50 172 ASP A O 1
ATOM 1383 N N . SER A 1 173 ? 41.983 -2.015 -54.169 1.00 65.12 173 SER A N 1
ATOM 1384 C CA . SER A 1 173 ? 41.366 -2.713 -55.304 1.00 65.12 173 SER A CA 1
ATOM 1385 C C . SER A 1 173 ? 39.852 -2.485 -55.344 1.00 65.12 173 SER A C 1
ATOM 1387 O O . SER A 1 173 ? 39.292 -2.211 -56.406 1.00 65.12 173 SER A O 1
ATOM 1389 N N . TRP A 1 174 ? 39.186 -2.550 -54.188 1.00 66.44 174 TRP A N 1
ATOM 1390 C CA . TRP A 1 174 ? 37.750 -2.301 -54.065 1.00 66.44 174 TRP A CA 1
ATOM 1391 C C . TRP A 1 174 ? 37.356 -0.886 -54.491 1.00 66.44 174 TRP A C 1
ATOM 1393 O O . TRP A 1 174 ? 36.418 -0.721 -55.275 1.00 66.44 174 TRP A O 1
ATOM 1403 N N . ASN A 1 175 ? 38.094 0.121 -54.021 1.00 68.31 175 ASN A N 1
ATOM 1404 C CA . ASN A 1 175 ? 37.815 1.523 -54.329 1.00 68.31 175 ASN A CA 1
ATOM 1405 C C . ASN A 1 175 ? 37.969 1.825 -55.829 1.00 68.31 175 ASN A C 1
ATOM 1407 O O . ASN A 1 175 ? 37.125 2.502 -56.413 1.00 68.31 175 ASN A O 1
ATOM 1411 N N . TYR A 1 176 ? 38.991 1.263 -56.484 1.00 67.50 176 TYR A N 1
ATOM 1412 C CA . TYR A 1 176 ? 39.209 1.447 -57.922 1.00 67.50 176 TYR A CA 1
ATOM 1413 C C . TYR A 1 176 ? 38.030 0.949 -58.775 1.00 67.50 176 TYR A C 1
ATOM 1415 O O . TYR A 1 176 ? 37.559 1.663 -59.665 1.00 67.50 176 TYR A O 1
ATOM 1423 N N . TYR A 1 177 ? 37.531 -0.262 -58.502 1.00 64.25 177 TYR A N 1
ATOM 1424 C CA . TYR A 1 177 ? 36.429 -0.847 -59.274 1.00 64.25 177 TYR A CA 1
ATOM 1425 C C . TYR A 1 177 ? 35.072 -0.222 -58.945 1.00 64.25 177 TYR A C 1
ATOM 1427 O O . TYR A 1 177 ? 34.237 -0.101 -59.844 1.00 64.25 177 TYR A O 1
ATOM 1435 N N . HIS A 1 178 ? 34.855 0.205 -57.697 1.00 65.31 178 HIS A N 1
ATOM 1436 C CA . HIS A 1 178 ? 33.659 0.959 -57.324 1.00 65.31 178 HIS A CA 1
ATOM 1437 C C . HIS A 1 178 ? 33.585 2.282 -58.105 1.00 65.31 178 HIS A C 1
ATOM 1439 O O . HIS A 1 178 ? 32.580 2.567 -58.756 1.00 65.31 178 HIS A O 1
ATOM 1445 N N . ASP A 1 179 ? 34.686 3.034 -58.138 1.00 71.94 179 ASP A N 1
ATOM 1446 C CA . ASP A 1 179 ? 34.793 4.287 -58.887 1.00 71.94 179 ASP A CA 1
ATOM 1447 C C . ASP A 1 179 ? 34.669 4.094 -60.409 1.00 71.94 179 ASP A C 1
ATOM 1449 O O . ASP A 1 179 ? 34.132 4.955 -61.106 1.00 71.94 179 ASP A O 1
ATOM 1453 N N . GLU A 1 180 ? 35.186 2.993 -60.969 1.00 67.88 180 GLU A N 1
ATOM 1454 C CA . GLU A 1 180 ? 35.025 2.686 -62.398 1.00 67.88 180 GLU A CA 1
ATOM 1455 C C . GLU A 1 180 ? 33.565 2.354 -62.746 1.00 67.88 180 GLU A C 1
ATOM 1457 O O . GLU A 1 180 ? 33.083 2.764 -63.805 1.00 67.88 180 GLU A O 1
ATOM 1462 N N . ALA A 1 181 ? 32.855 1.638 -61.868 1.00 64.62 181 ALA A N 1
ATOM 1463 C CA . ALA A 1 181 ? 31.448 1.294 -62.055 1.00 64.62 181 ALA A CA 1
ATOM 1464 C C . ALA A 1 181 ? 30.533 2.528 -62.007 1.00 64.62 181 ALA A C 1
ATOM 1466 O O . ALA A 1 181 ? 29.597 2.602 -62.795 1.00 64.62 181 ALA A O 1
ATOM 1467 N N . GLU A 1 182 ? 30.824 3.518 -61.155 1.00 66.12 182 GLU A N 1
ATOM 1468 C CA . GLU A 1 182 ? 30.073 4.786 -61.110 1.00 66.12 182 GLU A CA 1
ATOM 1469 C C . GLU A 1 182 ? 30.293 5.678 -62.344 1.00 66.12 182 GLU A C 1
ATOM 1471 O O . GLU A 1 182 ? 29.481 6.560 -62.630 1.00 66.12 182 GLU A O 1
ATOM 1476 N N . ARG A 1 183 ? 31.389 5.474 -63.087 1.00 70.69 183 ARG A N 1
ATOM 1477 C CA . ARG A 1 183 ? 31.720 6.251 -64.296 1.00 70.69 183 ARG A CA 1
ATOM 1478 C C . ARG A 1 183 ? 31.114 5.685 -65.589 1.00 70.69 183 ARG A C 1
ATOM 1480 O O . ARG A 1 183 ? 31.311 6.308 -66.636 1.00 70.69 183 ARG A O 1
ATOM 1487 N N . LYS A 1 184 ? 30.437 4.533 -65.551 1.00 49.62 184 LYS A N 1
ATOM 1488 C CA . LYS A 1 184 ? 29.759 3.903 -66.703 1.00 49.62 184 LYS A CA 1
ATOM 1489 C C . LYS A 1 184 ? 28.251 4.108 -66.637 1.00 49.62 184 LYS A C 1
ATOM 1491 O O . LYS A 1 184 ? 27.674 4.350 -67.720 1.00 49.62 184 LYS A O 1
#

=== Feature glossary ===
The record interleaves many kinds of information about one protein. Here is each kind framed as the question it answers.

Q: What does the local fold look like, residue by residue?
A: The Foldseek 3Di string encodes local tertiary geometry as a 20-letter alphabet — one character per residue — derived from the relative positions of nearby Cα atoms. Unlike the amino-acid sequence, 3Di is a direct function of the 3D structure, so two proteins with the same fold have similar 3Di strings even at low sequence identity.

Q: Which residues are in helices, strands, or loops?
A: The SS8 string is DSSP's per-residue secondary-structure call. α-helix (H) means an i→i+4 H-bond ladder; β-strand (E) means the residue participates in a β-sheet; 3₁₀ (G) and π (I) are tighter and wider helices; T/S are turns/bends; '-' is loop.

Q: How big and how compact is the whole molecule?
A: Radius of gyration (Rg) is the root-mean-square distance of Cα atoms from their centroid — a single number for overall size and compactness. A globular domain of N residues has Rg ≈ 2.2·N^0.38 Å; an extended or disordered chain has a much larger Rg. The Cα contact count is the number of residue pairs whose Cα atoms are within 8 Å and are more than four positions apart in sequence — a standard proxy for tertiary packing density. The bounding box is the smallest axis-aligned box enclosing all Cα atoms.

Q: Where is each backbone atom in 3D?
A: Structure coordinates are given as an mmCIF _atom_site loop: one row per atom with element, residue name, chain id, sequence number, and x/y/z position in Å. Only the four main-chain atoms per residue are included here; side chains are omitted to keep the record compact.

Q: What is the amino-acid chain?
A: Primary structure: the covalent order of the twenty standard amino acids along the backbone. Two proteins with the same sequence will (almost always) fold to the same structure; two with 30% identity often share a fold but not the details.

Q: What if only a Cα trace is available?
A: Three-state secondary structure (P-SEA) collapses the eight DSSP classes into helix (a), strand (b), and coil (c). P-SEA assigns these from Cα geometry alone — distances and angles — without requiring backbone oxygens, so it works on any Cα trace.

Q: What family and function is it annotated with?
A: Database cross-references. InterPro integrates a dozen domain/family signature databases into unified entries with residue-range hits. GO terms attach function/process/location labels with evidence codes. CATH codes position the fold in a four-level structural taxonomy. Organism is the NCBI-taxonomy species name.

Q: How confident is the AlphaFold model at each residue?
A: pLDDT is the predicted lDDT-Cα score: AlphaFold's confidence that the local environment of each residue (all inter-atomic distances within 15 Å) is correctly placed. It is a per-residue number between 0 and 100, with higher meaning more reliable.

Q: How mobile is each atom in the crystal?
A: B-factor (Debye–Waller factor) reflects atomic displacement in the crystal lattice. It is an experimental observable (units Å²), not a prediction; low values mean the atom is pinned down, high values mean it moves or is heterogeneous across the crystal.

Q: Which residues are buried vs exposed?
A: SASA measures how much of the protein is reachable by solvent. It is computed by rolling a water-sized probe over the atomic surface and summing the exposed area (Å²). Per-residue SASA distinguishes core (buried, low SASA) from surface (exposed, high SASA) residues; total SASA is a whole-molecule size measure.

Q: What do the diagnostic plots show?
A: Plot images: a contact map (which residues are close in 3D, as an N×N binary image), a Ramachandran scatter (backbone torsion angles, revealing secondary-structure composition at a glance), and — for AlphaFold structures — a PAE heatmap (pairwise prediction confidence).

Q: What known structures does this most resemble?
A: The Foldseek neighbor list gives the closest experimentally determined structures in the PDB, ranked by structural alignment. TM-score near 1 means near-identical fold; near 0.3 means only rough topology match. This is how one finds what a novel AlphaFold prediction most resembles in the solved-structure universe.

Q: Are the domains correctly placed relative to each other?
A: Predicted aligned error is AlphaFold's pairwise confidence. Unlike pLDDT (per-residue), PAE is per-residue-pair and captures whether two parts of the structure are correctly placed relative to each other. Units are ångströms of expected positional error.

Q: What do the rendered images show?
A: Structure images are PyMOL renders from six orthogonal camera directions. Cartoon representation draws helices as coils and strands as arrows; sticks shows the backbone as bonds; surface shows the solvent-excluded envelope. Rainbow coloring maps sequence position to hue (blue→red, N→C); chain coloring assigns a distinct color per polypeptide.

Q: What are the backbone torsion angles?
A: φ (phi) and ψ (psi) are the two rotatable backbone dihedrals per residue: φ is the C(i-1)–N–Cα–C torsion, ψ is the N–Cα–C–N(i+1) torsion, both in degrees on (−180°, 180°]. α-helical residues cluster near (−60°, −45°); β-strand residues near (−120°, +130°). A Ramachandran plot is simply a scatter of (φ, ψ) for every residue.